Protein AF-A0AAE1ENQ5-F1 (afdb_monomer_lite)

Radius of gyration: 29.07 Å; chains: 1; bounding box: 57×57×86 Å

InterPro domains:
  IPR053202 EGF Receptor Signaling Regulator [PTHR34009] (170-363)

Sequence (365 aa):
MCLANRSDLVPWDIRASILGPLPADHPQMLNLLRASYLHSPSLLPYNLSTDPAYIKTESLDPALIFIHKTVVKFFKEQLGGFFVEAGAYDGEKGSNTLWLEKHQNWTGLLVEPNPYSFQKLVHKQRKAWASNTCLSPHPYPIQQVLVSVCLVSRSDLVPWDILARVLGPLPADHPQVLAVLRASYLQPPSLLPYNLSTDPIYVKLVHLGSWGFIYNYTAKFFREQRGGFFVEAGALDGEKSSNTLWLEKHLNWTGLILEPNPYSFQKLVHKQRKAWASNTCLSPHPYPIQQVLVSVSLNDKFNNKILQSGLTNRGASFLLGYELDAEIQRRTMKKSDILYESTQCFPLASYLFALNVTTVDFFIP

pLDDT: mean 79.43, std 17.52, range [26.5, 98.44]

Organism: Petrolisthes cinctipes (NCBI:txid88211)

Foldseek 3Di:
DDPDDLVVVADPLLVLQLQFFDFLPPPLNVVCCVPPFKDAQFPDDFPAPDDPVPLDPPDPDPLSVCLVVPVCVPCVPPAEEEDEAFQCFLVYVSGSCQCCVPPRVYEYEYEHQDVVSQVNNVVRRGRYMYGNDGDDPDSGAEDDDDPDPDDDDDDDDDDSSNVSNNNGHDFLLHPSLLVCCLSPFKDAQFPDDFPDDPPPLQVVQLCPDCNVVLVVCVCVPCVLPAAAEAEAEQCFLVRRPGSCQCNVPPRVYEYEYEHQPVVRLVNNVSRRGRYMYGNAGADPDSGKHKFKKKAWAAPPPPPDVSCVSNPVDRPRIDTPVPDDDPVCCVVRVVGTDIDIDIGIHHHPSSVCSSVVHDDHPYYHD

Structure (mmCIF, N/CA/C/O backbone):
data_AF-A0AAE1ENQ5-F1
#
_entry.id   AF-A0AAE1ENQ5-F1
#
loop_
_atom_site.group_PDB
_atom_site.id
_atom_site.type_symbol
_atom_site.label_atom_id
_atom_site.label_alt_id
_atom_site.label_comp_id
_atom_site.label_asym_id
_atom_site.label_entity_id
_atom_site.label_seq_id
_atom_site.pdbx_PDB_ins_code
_atom_site.Cartn_x
_atom_site.Cartn_y
_atom_site.Cartn_z
_atom_site.occupancy
_atom_site.B_iso_or_equiv
_atom_site.auth_seq_id
_atom_site.auth_comp_id
_atom_site.auth_asym_id
_atom_site.auth_atom_id
_atom_site.pdbx_PDB_model_num
ATOM 1 N N . MET A 1 1 ? -12.708 -36.719 9.701 1.00 31.03 1 MET A N 1
ATOM 2 C CA . MET A 1 1 ? -13.399 -35.574 9.075 1.00 31.03 1 MET A CA 1
ATOM 3 C C . MET A 1 1 ? -12.598 -34.338 9.464 1.00 31.03 1 MET A C 1
ATOM 5 O O . MET A 1 1 ? -12.726 -33.872 10.587 1.00 31.03 1 MET A O 1
ATOM 9 N N . CYS A 1 2 ? -11.625 -33.946 8.638 1.00 26.50 2 CYS A N 1
ATOM 10 C CA . CYS A 1 2 ? -10.713 -32.848 8.966 1.00 26.50 2 CYS A CA 1
ATOM 11 C C . CYS A 1 2 ? -11.477 -31.525 8.880 1.00 26.50 2 CYS A C 1
ATOM 13 O O . CYS A 1 2 ? -12.068 -31.225 7.845 1.00 26.50 2 CYS A O 1
ATOM 15 N N . LEU A 1 3 ? -11.493 -30.770 9.977 1.00 27.47 3 LEU A N 1
ATOM 16 C CA . LEU A 1 3 ? -12.014 -29.409 10.010 1.00 27.47 3 LEU A CA 1
ATOM 17 C C . LEU A 1 3 ? -11.104 -28.549 9.128 1.00 27.47 3 LEU A C 1
ATOM 19 O O . LEU A 1 3 ? -9.958 -28.295 9.496 1.00 27.47 3 LEU A O 1
ATOM 23 N N . ALA A 1 4 ? -11.594 -28.147 7.954 1.00 27.55 4 ALA A N 1
ATOM 24 C CA . ALA A 1 4 ? -10.948 -27.110 7.162 1.00 27.55 4 ALA A CA 1
ATOM 25 C C . ALA A 1 4 ? -10.857 -25.847 8.027 1.00 27.55 4 ALA A C 1
ATOM 27 O O . ALA A 1 4 ? -11.851 -25.389 8.601 1.00 27.55 4 ALA A O 1
ATOM 28 N N . ASN A 1 5 ? -9.644 -25.333 8.184 1.00 36.72 5 ASN A N 1
ATOM 29 C CA . ASN A 1 5 ? -9.379 -24.140 8.970 1.00 36.72 5 ASN A CA 1
ATOM 30 C C . ASN A 1 5 ? -10.074 -22.961 8.257 1.00 36.72 5 ASN A C 1
ATOM 32 O O . ASN A 1 5 ? -10.039 -22.895 7.029 1.00 36.72 5 ASN A O 1
ATOM 36 N N . ARG A 1 6 ? -10.718 -22.022 8.973 1.00 43.84 6 ARG A N 1
ATOM 37 C CA . ARG A 1 6 ? -11.478 -20.900 8.351 1.00 43.84 6 ARG A CA 1
ATOM 38 C C . ARG A 1 6 ? -10.673 -20.083 7.330 1.00 43.84 6 ARG A C 1
ATOM 40 O O . ARG A 1 6 ? -11.268 -19.402 6.499 1.00 43.84 6 ARG A O 1
ATOM 47 N N . SER A 1 7 ? -9.344 -20.169 7.372 1.00 43.78 7 SER A N 1
ATOM 48 C CA . SER A 1 7 ? -8.454 -19.613 6.359 1.00 43.78 7 SER A CA 1
ATOM 49 C C . SER A 1 7 ? -8.772 -20.107 4.942 1.00 43.78 7 SER A C 1
ATOM 51 O O . SER A 1 7 ? -8.683 -19.313 4.012 1.00 43.78 7 SER A O 1
ATOM 53 N N . ASP A 1 8 ? -9.197 -21.359 4.746 1.00 47.41 8 ASP A N 1
ATOM 54 C CA . ASP A 1 8 ? -9.306 -22.029 3.432 1.00 47.41 8 ASP A CA 1
ATOM 55 C C . ASP A 1 8 ? -10.462 -21.551 2.535 1.00 47.41 8 ASP A C 1
ATOM 57 O O . ASP A 1 8 ? -10.599 -22.018 1.409 1.00 47.41 8 ASP A O 1
ATOM 61 N N . LEU A 1 9 ? -11.253 -20.573 2.987 1.00 55.81 9 LEU A N 1
ATOM 62 C CA . LEU A 1 9 ? -12.345 -19.970 2.208 1.00 55.81 9 LEU A CA 1
ATOM 63 C C . LEU A 1 9 ? -11.903 -18.797 1.315 1.00 55.81 9 LEU A C 1
ATOM 65 O O . LEU A 1 9 ? -12.682 -18.334 0.484 1.00 55.81 9 LEU A O 1
ATOM 69 N N . VAL A 1 10 ? -10.675 -18.298 1.484 1.00 62.38 10 VAL A N 1
ATOM 70 C CA . VAL A 1 10 ? -10.153 -17.146 0.734 1.00 62.38 10 VAL A CA 1
ATOM 71 C C . VAL A 1 10 ? -9.206 -17.619 -0.374 1.00 62.38 10 VAL A C 1
ATOM 73 O O . VAL A 1 10 ? -8.196 -18.250 -0.033 1.00 62.38 10 VAL A O 1
ATOM 76 N N . PRO A 1 11 ? -9.473 -17.285 -1.656 1.00 72.31 11 PRO A N 1
ATOM 77 C CA . PRO A 1 11 ? -8.580 -17.598 -2.770 1.00 72.31 11 PRO A CA 1
ATOM 78 C C . PRO A 1 11 ? -7.145 -17.091 -2.546 1.00 72.31 11 PRO A C 1
ATOM 80 O O . PRO A 1 11 ? -6.917 -16.045 -1.934 1.00 72.31 11 PRO A O 1
ATOM 83 N N . TRP A 1 12 ? -6.161 -17.870 -2.995 1.00 62.25 12 TRP A N 1
ATOM 84 C CA . TRP A 1 12 ? -4.739 -17.653 -2.689 1.00 62.25 12 TRP A CA 1
ATOM 85 C C . TRP A 1 12 ? -4.157 -16.373 -3.296 1.00 62.25 12 TRP A C 1
ATOM 87 O O . TRP A 1 12 ? -3.358 -15.694 -2.654 1.00 62.25 12 TRP A O 1
ATOM 97 N N . ASP A 1 13 ? -4.585 -16.035 -4.506 1.00 64.62 13 ASP A N 1
ATOM 98 C CA . ASP A 1 13 ? -4.301 -14.775 -5.190 1.00 64.62 13 ASP A CA 1
ATOM 99 C C . ASP A 1 13 ? -4.722 -13.574 -4.335 1.00 64.62 13 ASP A C 1
ATOM 101 O O . ASP A 1 13 ? -3.941 -12.646 -4.140 1.00 64.62 13 ASP A O 1
ATOM 105 N N . ILE A 1 14 ? -5.895 -13.642 -3.702 1.00 67.25 14 ILE A N 1
ATOM 106 C CA . ILE A 1 14 ? -6.389 -12.575 -2.822 1.00 67.25 14 ILE A CA 1
ATOM 107 C C . ILE A 1 14 ? -5.555 -12.462 -1.554 1.00 67.25 14 ILE A C 1
ATOM 109 O O . ILE A 1 14 ? -5.221 -11.350 -1.142 1.00 67.25 14 ILE A O 1
ATOM 113 N N . ARG A 1 15 ? -5.165 -13.593 -0.950 1.00 73.69 15 ARG A N 1
ATOM 114 C CA . ARG A 1 15 ? -4.257 -13.583 0.208 1.00 73.69 15 ARG A CA 1
ATOM 115 C C . ARG A 1 15 ? -2.918 -12.937 -0.136 1.00 73.69 15 ARG A C 1
ATOM 117 O O . ARG A 1 15 ? -2.381 -12.215 0.694 1.00 73.69 15 ARG A O 1
ATOM 124 N N . ALA A 1 16 ? -2.397 -13.176 -1.338 1.00 72.31 16 ALA A N 1
ATOM 125 C CA . ALA A 1 16 ? -1.154 -12.570 -1.794 1.00 72.31 16 ALA A CA 1
ATOM 126 C C . ALA A 1 16 ? -1.310 -11.065 -2.064 1.00 72.31 16 ALA A C 1
ATOM 128 O O . ALA A 1 16 ? -0.474 -10.283 -1.614 1.00 72.31 16 ALA A O 1
ATOM 129 N N . SER A 1 17 ? -2.386 -10.635 -2.731 1.00 71.00 17 SER A N 1
ATOM 130 C CA . SER A 1 17 ? -2.605 -9.219 -3.058 1.00 71.00 17 SER A CA 1
ATOM 131 C C . SER A 1 17 ? -2.759 -8.321 -1.827 1.00 71.00 17 SER A C 1
ATOM 133 O O . SER A 1 17 ? -2.301 -7.180 -1.853 1.00 71.00 17 SER A O 1
ATOM 135 N N . ILE A 1 18 ? -3.361 -8.806 -0.731 1.00 78.75 18 ILE A N 1
ATOM 136 C CA . ILE A 1 18 ? -3.515 -8.001 0.498 1.00 78.75 18 ILE A CA 1
ATOM 137 C C . ILE A 1 18 ? -2.210 -7.817 1.285 1.00 78.75 18 ILE A C 1
ATOM 139 O O . ILE A 1 18 ? -2.153 -6.951 2.157 1.00 78.75 18 ILE A O 1
ATOM 143 N N . LEU A 1 19 ? -1.148 -8.566 0.961 1.00 78.56 19 LEU A N 1
ATOM 144 C CA . LEU A 1 19 ? 0.190 -8.317 1.515 1.00 78.56 19 LEU A CA 1
ATOM 145 C C . LEU A 1 19 ? 0.760 -6.974 1.039 1.00 78.56 19 LEU A C 1
ATOM 147 O O . LEU A 1 19 ? 1.715 -6.467 1.625 1.00 78.56 19 LEU A O 1
ATOM 151 N N . GLY A 1 20 ? 0.162 -6.381 0.005 1.00 78.75 20 GLY A N 1
ATOM 152 C CA . GLY A 1 20 ? 0.607 -5.141 -0.604 1.00 78.75 20 GLY A CA 1
ATOM 153 C C . GLY A 1 20 ? 1.652 -5.366 -1.702 1.00 78.75 20 GLY A C 1
ATOM 154 O O . GLY A 1 20 ? 1.975 -6.509 -2.064 1.00 78.75 20 GLY A O 1
ATOM 155 N N . PRO A 1 21 ? 2.179 -4.271 -2.270 1.00 83.31 21 PRO A N 1
ATOM 156 C CA . PRO A 1 21 ? 3.084 -4.339 -3.408 1.00 83.31 21 PRO A CA 1
ATOM 157 C C . PRO A 1 21 ? 4.389 -5.083 -3.082 1.00 83.31 21 PRO A C 1
ATOM 159 O O . PRO A 1 21 ? 4.800 -5.215 -1.927 1.00 83.31 21 PRO A O 1
ATOM 162 N N . LEU A 1 22 ? 5.055 -5.590 -4.119 1.00 80.75 22 LEU A N 1
ATOM 163 C CA . LEU A 1 22 ? 6.425 -6.096 -4.014 1.00 80.75 22 LEU A CA 1
ATOM 164 C C . LEU A 1 22 ? 7.423 -4.931 -4.125 1.00 80.75 22 LEU A C 1
ATOM 166 O O . LEU A 1 22 ? 7.245 -4.081 -4.994 1.00 80.75 22 LEU A O 1
ATOM 170 N N . PRO A 1 23 ? 8.494 -4.885 -3.316 1.00 80.69 23 PRO A N 1
ATOM 171 C CA . PRO A 1 23 ? 9.596 -3.952 -3.546 1.00 80.69 23 PRO A CA 1
ATOM 172 C C . PRO A 1 23 ? 10.208 -4.126 -4.946 1.00 80.69 23 PRO A C 1
ATOM 174 O O . PRO A 1 23 ? 10.298 -5.250 -5.448 1.00 80.69 23 PRO A O 1
ATOM 177 N N . ALA A 1 24 ? 10.646 -3.032 -5.579 1.00 82.25 24 ALA A N 1
ATOM 178 C CA . ALA A 1 24 ? 11.217 -3.073 -6.932 1.00 82.25 24 ALA A CA 1
ATOM 179 C C . ALA A 1 24 ? 12.490 -3.936 -7.052 1.00 82.25 24 ALA A C 1
ATOM 181 O O . ALA A 1 24 ? 12.774 -4.467 -8.125 1.00 82.25 24 ALA A O 1
ATOM 182 N N . ASP A 1 25 ? 13.241 -4.103 -5.965 1.00 83.31 25 ASP A N 1
ATOM 183 C CA . ASP A 1 25 ? 14.471 -4.894 -5.875 1.00 83.31 25 ASP A CA 1
ATOM 184 C C . ASP A 1 25 ? 14.240 -6.342 -5.404 1.00 83.31 25 ASP A C 1
ATOM 186 O O . ASP A 1 25 ? 15.195 -7.107 -5.250 1.00 83.31 25 ASP A O 1
ATOM 190 N N . HIS A 1 26 ? 12.982 -6.758 -5.216 1.00 84.06 26 HIS A N 1
ATOM 191 C CA . HIS A 1 26 ? 12.662 -8.102 -4.749 1.00 84.06 26 HIS A CA 1
ATOM 192 C C . HIS A 1 26 ? 13.217 -9.174 -5.716 1.00 84.06 26 HIS A C 1
ATOM 194 O O . HIS A 1 26 ? 12.887 -9.149 -6.905 1.00 84.06 26 HIS A O 1
ATOM 200 N N . PRO A 1 27 ? 13.996 -10.177 -5.259 1.00 84.38 27 PRO A N 1
ATOM 201 C CA . PRO A 1 27 ? 14.686 -11.114 -6.154 1.00 84.38 27 PRO A CA 1
ATOM 202 C C . PRO A 1 27 ? 13.768 -11.860 -7.129 1.00 84.38 27 PRO A C 1
ATOM 204 O O . PRO A 1 27 ? 14.089 -12.001 -8.309 1.00 84.38 27 PRO A O 1
ATOM 207 N N . GLN A 1 28 ? 12.592 -12.297 -6.667 1.00 78.81 28 GLN A N 1
ATOM 208 C CA . GLN A 1 28 ? 11.610 -12.964 -7.532 1.00 78.81 28 GLN A CA 1
ATOM 209 C C . GLN A 1 28 ? 10.983 -12.002 -8.554 1.00 78.81 28 GLN A C 1
ATOM 211 O O . GLN A 1 28 ? 10.673 -12.423 -9.665 1.00 78.81 28 GLN A O 1
ATOM 216 N N . MET A 1 29 ? 10.866 -10.710 -8.220 1.00 81.62 29 MET A N 1
ATOM 217 C CA . MET A 1 29 ? 10.414 -9.679 -9.159 1.00 81.62 29 MET A CA 1
ATOM 218 C C . MET A 1 29 ? 11.473 -9.433 -10.237 1.00 81.62 29 MET A C 1
ATOM 220 O O . MET A 1 29 ? 11.159 -9.416 -11.424 1.00 81.62 29 MET A O 1
ATOM 224 N N . LEU A 1 30 ? 12.747 -9.320 -9.850 1.00 85.88 30 LEU A N 1
ATOM 225 C CA . LEU A 1 30 ? 13.854 -9.173 -10.798 1.00 85.88 30 LEU A CA 1
ATOM 226 C C . LEU A 1 30 ? 13.968 -10.381 -11.738 1.00 85.88 30 LEU A C 1
ATOM 228 O O . LEU A 1 30 ? 14.227 -10.214 -12.929 1.00 85.88 30 LEU A O 1
ATOM 232 N N . ASN A 1 31 ? 13.746 -11.594 -11.226 1.00 82.44 31 ASN A N 1
ATOM 233 C CA . ASN A 1 31 ? 13.719 -12.806 -12.044 1.00 82.44 31 ASN A CA 1
ATOM 234 C C . ASN A 1 31 ? 12.544 -12.804 -13.028 1.00 82.44 31 ASN A C 1
ATOM 236 O O . ASN A 1 31 ? 12.751 -13.096 -14.202 1.00 82.44 31 ASN A O 1
ATOM 240 N N . LEU A 1 32 ? 11.346 -12.409 -12.585 1.00 80.69 32 LEU A N 1
ATOM 241 C CA . LEU A 1 32 ? 10.178 -12.257 -13.452 1.00 80.69 32 LEU A CA 1
ATOM 242 C C . LEU A 1 32 ? 10.416 -11.222 -14.562 1.00 80.69 32 LEU A C 1
ATOM 244 O O . LEU A 1 32 ? 10.116 -11.482 -15.725 1.00 80.69 32 LEU A O 1
ATOM 248 N N . LEU A 1 33 ? 10.994 -10.065 -14.225 1.00 85.12 33 LEU A N 1
ATOM 249 C CA . LEU A 1 33 ? 11.328 -9.033 -15.208 1.00 85.12 33 LEU A CA 1
ATOM 250 C C . LEU A 1 33 ? 12.278 -9.572 -16.280 1.00 85.12 33 LEU A C 1
ATOM 252 O O . LEU A 1 33 ? 1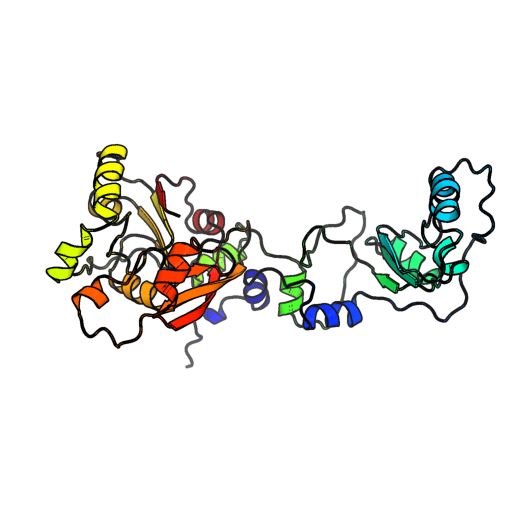2.001 -9.440 -17.471 1.00 85.12 33 LEU A O 1
ATOM 256 N N . ARG A 1 34 ? 13.367 -10.225 -15.859 1.00 86.00 34 ARG A N 1
ATOM 257 C CA . ARG A 1 34 ? 14.359 -10.819 -16.768 1.00 86.00 34 ARG A CA 1
ATOM 258 C C . ARG A 1 34 ? 13.778 -11.931 -17.635 1.00 86.00 34 ARG A C 1
ATOM 260 O O . ARG A 1 34 ? 14.171 -12.043 -18.787 1.00 86.00 34 ARG A O 1
ATOM 267 N N . ALA A 1 35 ? 12.877 -12.744 -17.088 1.00 81.12 35 ALA A N 1
ATOM 268 C CA . ALA A 1 35 ? 12.325 -13.901 -17.783 1.00 81.12 35 ALA A CA 1
ATOM 269 C C . ALA A 1 35 ? 11.171 -13.553 -18.736 1.00 81.12 35 ALA A C 1
ATOM 271 O O . ALA A 1 35 ? 11.018 -14.212 -19.762 1.00 81.12 35 ALA A O 1
ATOM 272 N N . SER A 1 36 ? 10.349 -12.551 -18.404 1.00 81.25 36 SER A N 1
ATOM 273 C CA . SER A 1 36 ? 9.030 -12.380 -19.038 1.00 81.25 36 SER A CA 1
ATOM 274 C C . SER A 1 36 ? 8.713 -10.964 -19.520 1.00 81.25 36 SER A C 1
ATOM 276 O O . SER A 1 36 ? 7.686 -10.766 -20.175 1.00 81.25 36 SER A O 1
ATOM 278 N N . TYR A 1 37 ? 9.539 -9.968 -19.192 1.00 87.25 37 TYR A N 1
ATOM 279 C CA . TYR A 1 37 ? 9.284 -8.573 -19.573 1.00 87.25 37 TYR A CA 1
ATOM 280 C C . TYR A 1 37 ? 10.446 -7.909 -20.311 1.00 87.25 37 TYR A C 1
ATOM 282 O O . TYR A 1 37 ? 10.215 -6.931 -21.014 1.00 87.25 37 TYR A O 1
ATOM 290 N N . LEU A 1 38 ? 11.663 -8.447 -20.212 1.00 92.50 38 LEU A N 1
ATOM 291 C CA . LEU A 1 38 ? 12.830 -7.945 -20.928 1.00 92.50 38 LEU A CA 1
ATOM 292 C C . LEU A 1 38 ? 13.127 -8.774 -22.179 1.00 92.50 38 LEU A C 1
ATOM 294 O O . LEU A 1 38 ? 13.416 -9.965 -22.112 1.00 92.50 38 LEU A O 1
ATOM 298 N N . HIS A 1 39 ? 13.129 -8.101 -23.323 1.00 94.25 39 HIS A N 1
ATOM 299 C CA . HIS A 1 39 ? 13.634 -8.610 -24.589 1.00 94.25 39 HIS A CA 1
ATOM 300 C C . HIS A 1 39 ? 15.101 -8.206 -24.742 1.00 94.25 39 HIS A C 1
ATOM 302 O O . HIS A 1 39 ? 15.448 -7.029 -24.610 1.00 94.25 39 HIS A O 1
ATOM 308 N N . SER A 1 40 ? 15.963 -9.187 -25.004 1.00 95.94 40 SER A N 1
ATOM 309 C CA . SER A 1 40 ? 17.405 -8.976 -25.133 1.00 95.94 40 SER A CA 1
ATOM 310 C C . SER A 1 40 ? 17.772 -8.158 -26.377 1.00 95.94 40 SER A C 1
ATOM 312 O O . SER A 1 40 ? 17.100 -8.302 -27.403 1.00 95.94 40 SER A O 1
ATOM 314 N N . PRO A 1 41 ? 18.878 -7.387 -26.335 1.00 97.25 41 PRO A N 1
ATOM 315 C CA . PRO A 1 41 ? 19.463 -6.751 -27.510 1.00 97.25 41 PRO A CA 1
ATOM 316 C C . PRO A 1 41 ? 19.603 -7.718 -28.681 1.00 97.25 41 PRO A C 1
ATOM 318 O O . PRO A 1 41 ? 20.063 -8.851 -28.511 1.00 97.25 41 PRO A O 1
ATOM 321 N N . SER A 1 42 ? 19.242 -7.272 -29.882 1.00 96.25 42 SER A N 1
ATOM 322 C CA . SER A 1 42 ? 19.364 -8.123 -31.057 1.00 96.25 42 SER A CA 1
ATOM 323 C C . SER A 1 42 ? 20.825 -8.337 -31.442 1.00 96.25 42 SER A C 1
ATOM 325 O O . SER A 1 42 ? 21.625 -7.401 -31.505 1.00 96.25 42 SER A O 1
ATOM 327 N N . LEU A 1 43 ? 21.168 -9.570 -31.802 1.00 96.19 43 LEU A N 1
ATOM 328 C CA . LEU A 1 43 ? 22.445 -9.890 -32.440 1.00 96.19 43 LEU A CA 1
ATOM 329 C C . LEU A 1 43 ? 22.389 -9.720 -33.969 1.00 96.19 43 LEU A C 1
ATOM 331 O O . LEU A 1 43 ? 23.430 -9.599 -34.608 1.00 96.19 43 LEU A O 1
ATOM 335 N N . LEU A 1 44 ? 21.191 -9.625 -34.556 1.00 96.06 44 LEU A N 1
ATOM 336 C CA . LEU A 1 44 ? 20.982 -9.477 -36.000 1.00 96.06 44 LEU A CA 1
ATOM 337 C C . LEU A 1 44 ? 21.271 -8.046 -36.477 1.00 96.06 44 LEU A C 1
ATOM 339 O O . LEU A 1 44 ? 21.146 -7.113 -35.684 1.00 96.06 44 LEU A O 1
ATOM 343 N N . PRO A 1 45 ? 21.632 -7.825 -37.753 1.00 94.88 45 PRO A N 1
ATOM 344 C CA . PRO A 1 45 ? 21.774 -6.479 -38.300 1.00 94.88 45 PRO A CA 1
ATOM 345 C C . PRO A 1 45 ? 20.520 -5.624 -38.080 1.00 94.88 45 PRO A C 1
ATOM 347 O O . PRO A 1 45 ? 19.402 -6.138 -38.061 1.00 94.88 45 PRO A O 1
ATOM 350 N N . TYR A 1 46 ? 20.719 -4.312 -37.940 1.00 93.94 46 TYR A N 1
ATOM 351 C CA . TYR A 1 46 ? 19.629 -3.344 -37.845 1.00 93.94 46 TYR A CA 1
ATOM 352 C C . TYR A 1 46 ? 18.653 -3.488 -39.021 1.00 93.94 46 TYR A C 1
ATOM 354 O O . TYR A 1 46 ? 19.078 -3.540 -40.174 1.00 93.94 46 TYR A O 1
ATOM 362 N N . ASN A 1 47 ? 17.353 -3.478 -38.733 1.00 94.88 47 ASN A N 1
ATOM 363 C CA . ASN A 1 47 ? 16.287 -3.511 -39.735 1.00 94.88 47 ASN A CA 1
ATOM 364 C C . ASN A 1 47 ? 15.541 -2.168 -39.754 1.00 94.88 47 ASN A C 1
ATOM 366 O O . ASN A 1 47 ? 14.364 -2.074 -39.399 1.00 94.88 47 ASN A O 1
ATOM 370 N N . LEU A 1 48 ? 16.277 -1.108 -40.087 1.00 90.62 48 LEU A N 1
ATOM 371 C CA . LEU A 1 48 ? 15.770 0.263 -40.112 1.00 90.62 48 LEU A CA 1
ATOM 372 C C . LEU A 1 48 ? 15.266 0.605 -41.517 1.00 90.62 48 LEU A C 1
ATOM 374 O O . LEU A 1 48 ? 15.870 0.221 -42.516 1.00 90.62 48 LEU A O 1
ATOM 378 N N . SER A 1 49 ? 14.149 1.321 -41.589 1.00 84.81 49 SER A N 1
ATOM 379 C CA . SER A 1 49 ? 13.532 1.766 -42.842 1.00 84.81 49 SER A CA 1
ATOM 380 C C . SER A 1 49 ? 14.241 2.985 -43.437 1.00 84.81 49 SER A C 1
ATOM 382 O O . SER A 1 49 ? 14.149 3.236 -44.636 1.00 84.81 49 SER A O 1
ATOM 384 N N . THR A 1 50 ? 14.946 3.738 -42.603 1.00 70.75 50 THR A N 1
ATOM 385 C CA . THR A 1 50 ? 15.718 4.926 -42.942 1.00 70.75 50 THR A CA 1
ATOM 386 C C . THR A 1 50 ? 17.081 4.855 -42.264 1.00 70.75 50 THR A C 1
ATOM 388 O O . THR A 1 50 ? 17.214 4.310 -41.166 1.00 70.75 50 THR A O 1
ATOM 391 N N . ASP A 1 51 ? 18.122 5.386 -42.909 1.00 61.91 51 ASP A N 1
ATOM 392 C CA . ASP A 1 51 ? 19.410 5.522 -42.232 1.00 61.91 51 ASP A CA 1
ATOM 393 C C . ASP A 1 51 ? 19.352 6.723 -41.269 1.00 61.91 51 ASP A C 1
ATOM 395 O O . ASP A 1 51 ? 19.166 7.851 -41.727 1.00 61.91 51 ASP A O 1
ATOM 399 N N . PRO A 1 52 ? 19.530 6.541 -39.948 1.00 55.00 52 PRO A N 1
ATOM 400 C CA . PRO A 1 52 ? 19.529 7.639 -38.979 1.00 55.00 52 PRO A CA 1
ATOM 401 C C . PRO A 1 52 ? 20.680 8.644 -39.145 1.00 55.00 52 PRO A C 1
ATOM 403 O O . PRO A 1 52 ? 20.646 9.693 -38.506 1.00 55.00 52 PRO A O 1
ATOM 406 N N . ALA A 1 53 ? 21.677 8.383 -40.002 1.00 50.91 53 ALA A N 1
ATOM 407 C CA . ALA A 1 53 ? 22.612 9.424 -40.451 1.00 50.91 53 ALA A CA 1
ATOM 408 C C . ALA A 1 53 ? 21.914 10.530 -41.276 1.00 50.91 53 ALA A C 1
ATOM 410 O O . ALA A 1 53 ? 22.442 11.631 -41.424 1.00 50.91 53 ALA A O 1
ATOM 411 N N . TYR A 1 54 ? 20.707 10.264 -41.782 1.00 51.28 54 TYR A N 1
ATOM 412 C CA . TYR A 1 54 ? 19.918 11.158 -42.620 1.00 51.28 54 TYR A CA 1
ATOM 413 C C . TYR A 1 54 ? 18.945 12.023 -41.803 1.00 51.28 54 TYR A C 1
ATOM 415 O O . TYR A 1 54 ? 17.762 12.139 -42.121 1.00 51.28 54 TYR A O 1
ATOM 423 N N . ILE A 1 55 ? 19.428 12.677 -40.745 1.00 55.22 55 ILE A N 1
ATOM 424 C CA . ILE A 1 55 ? 18.714 13.838 -40.202 1.00 55.22 55 ILE A CA 1
ATOM 425 C C . ILE A 1 55 ? 19.153 15.035 -41.039 1.00 55.22 55 ILE A C 1
ATOM 427 O O . ILE A 1 55 ? 20.189 15.642 -40.776 1.00 55.22 55 ILE A O 1
ATOM 431 N N . LYS A 1 56 ? 18.387 15.374 -42.081 1.00 55.22 56 LYS A N 1
ATOM 432 C CA . LYS A 1 56 ? 18.587 16.659 -42.759 1.00 55.22 56 LYS A CA 1
ATOM 433 C C . LYS A 1 56 ? 18.445 17.769 -41.719 1.00 55.22 56 LYS A C 1
ATOM 435 O O . LYS A 1 56 ? 17.439 17.836 -41.014 1.00 55.22 56 LYS A O 1
ATOM 440 N N . THR A 1 57 ? 19.434 18.655 -41.658 1.00 53.66 57 THR A N 1
ATOM 441 C CA . THR A 1 57 ? 19.469 19.839 -40.782 1.00 53.66 57 THR A CA 1
ATOM 442 C C . THR A 1 57 ? 18.271 20.781 -40.979 1.00 53.66 57 THR A C 1
ATOM 444 O O . THR A 1 57 ? 18.019 21.627 -40.127 1.00 53.66 57 THR A O 1
ATOM 447 N N . GLU A 1 58 ? 17.511 20.598 -42.063 1.00 58.59 58 GLU A N 1
ATOM 448 C CA . GLU A 1 58 ? 16.314 21.355 -42.454 1.00 58.59 58 GLU A CA 1
ATOM 449 C C . GLU A 1 58 ? 15.007 20.540 -42.321 1.00 58.59 58 GLU A C 1
ATOM 451 O O . GLU A 1 58 ? 14.052 20.745 -43.069 1.00 58.59 58 GLU A O 1
ATOM 456 N N . SER A 1 59 ? 14.944 19.566 -41.407 1.00 63.50 59 SER A N 1
ATOM 457 C CA . SER A 1 59 ? 13.684 18.868 -41.120 1.00 63.50 59 SER A CA 1
ATOM 458 C C . SER A 1 59 ? 12.668 19.801 -40.449 1.00 63.50 59 SER A C 1
ATOM 460 O O . SER A 1 59 ? 13.004 20.503 -39.497 1.00 63.50 59 SER A O 1
ATOM 462 N N . LEU A 1 60 ? 11.412 19.768 -40.910 1.00 64.94 60 LEU A N 1
ATOM 463 C CA . LEU A 1 60 ? 10.273 20.433 -40.260 1.00 64.94 60 LEU A CA 1
ATOM 464 C C . LEU A 1 60 ? 9.664 19.596 -39.119 1.00 64.94 60 LEU A C 1
ATOM 466 O O . LEU A 1 60 ? 8.751 20.068 -38.447 1.00 64.94 60 LEU A O 1
ATOM 470 N N . ASP A 1 61 ? 10.142 18.365 -38.897 1.00 69.75 61 ASP A N 1
ATOM 471 C CA . ASP A 1 61 ? 9.663 17.494 -37.819 1.00 69.75 61 ASP A CA 1
ATOM 472 C C . ASP A 1 61 ? 10.249 17.945 -36.463 1.00 69.75 61 ASP A C 1
ATOM 474 O O . ASP A 1 61 ? 11.472 17.876 -36.270 1.00 69.75 61 ASP A O 1
ATOM 478 N N . PRO A 1 62 ? 9.412 18.375 -35.496 1.00 71.50 62 PRO A N 1
ATOM 479 C CA . PRO A 1 62 ? 9.871 18.818 -34.182 1.00 71.50 62 PRO A CA 1
ATOM 480 C C . PRO A 1 62 ? 10.708 17.780 -33.422 1.00 71.50 62 PRO A C 1
ATOM 482 O O . PRO A 1 62 ? 11.643 18.163 -32.714 1.00 71.50 62 PRO A O 1
ATOM 485 N N . ALA A 1 63 ? 10.425 16.482 -33.582 1.00 70.50 63 ALA A N 1
ATOM 486 C CA . ALA A 1 63 ? 11.187 15.416 -32.931 1.00 70.50 63 ALA A CA 1
ATOM 487 C C . ALA A 1 63 ? 12.611 15.339 -33.495 1.00 70.50 63 ALA A C 1
ATOM 489 O O . ALA A 1 63 ? 13.584 15.294 -32.745 1.00 70.50 63 ALA A O 1
ATOM 490 N N . LEU A 1 64 ? 12.758 15.427 -34.820 1.00 70.12 64 LEU A N 1
ATOM 491 C CA . LEU A 1 64 ? 14.071 15.439 -35.472 1.00 70.12 64 LEU A CA 1
ATOM 492 C C . LEU A 1 64 ? 14.876 16.697 -35.125 1.00 70.12 64 LEU A C 1
ATOM 494 O O . LEU A 1 64 ? 16.089 16.615 -34.915 1.00 70.12 64 LEU A O 1
ATOM 498 N N . ILE A 1 65 ? 14.209 17.850 -35.001 1.00 72.81 65 ILE A N 1
ATOM 499 C CA . ILE A 1 65 ? 14.842 19.091 -34.535 1.00 72.81 65 ILE A CA 1
ATOM 500 C C . ILE A 1 65 ? 15.381 18.914 -33.111 1.00 72.81 65 ILE A C 1
ATOM 502 O O . ILE A 1 65 ? 16.525 19.297 -32.850 1.00 72.81 65 ILE A O 1
ATOM 506 N N . PHE A 1 66 ? 14.592 18.331 -32.201 1.00 75.44 66 PHE A N 1
ATOM 507 C CA . PHE A 1 66 ? 15.024 18.052 -30.830 1.00 75.44 66 PHE A CA 1
ATOM 508 C C . PHE A 1 66 ? 16.232 17.108 -30.796 1.00 75.44 66 PHE A C 1
ATOM 510 O O . PHE A 1 66 ? 17.231 17.418 -30.148 1.00 75.44 66 PHE A O 1
ATOM 517 N N . ILE A 1 67 ? 16.190 16.002 -31.541 1.00 74.62 67 ILE A N 1
ATOM 518 C CA . ILE A 1 67 ? 17.287 15.025 -31.601 1.00 74.62 67 ILE A CA 1
ATOM 519 C C . ILE A 1 67 ? 18.585 15.699 -32.051 1.00 74.62 67 ILE A C 1
ATOM 521 O O . ILE A 1 67 ? 19.614 15.578 -31.387 1.00 74.62 67 ILE A O 1
ATOM 525 N N . HIS A 1 68 ? 18.544 16.460 -33.144 1.00 69.31 68 HIS A N 1
ATOM 526 C CA . HIS A 1 68 ? 19.746 17.084 -33.689 1.00 69.31 68 HIS A CA 1
ATOM 527 C C . HIS A 1 68 ? 20.273 18.226 -32.805 1.00 69.31 68 HIS A C 1
ATOM 529 O O . HIS A 1 68 ? 21.475 18.324 -32.553 1.00 69.31 68 HIS A O 1
ATOM 535 N N . LYS A 1 69 ? 19.395 19.117 -32.327 1.00 72.69 69 LYS A N 1
ATOM 536 C CA . LYS A 1 69 ? 19.819 20.293 -31.549 1.00 72.69 69 LYS A CA 1
ATOM 537 C C . LYS A 1 69 ? 20.193 19.959 -30.110 1.00 72.69 69 LYS A C 1
ATOM 539 O O . LYS A 1 69 ? 21.066 20.634 -29.566 1.00 72.69 69 LYS A O 1
ATOM 544 N N . THR A 1 70 ? 19.553 18.956 -29.518 1.00 78.94 70 THR A N 1
ATOM 545 C CA . THR A 1 70 ? 19.736 18.596 -28.111 1.00 78.94 70 THR A CA 1
ATOM 546 C C . THR A 1 70 ? 20.615 17.363 -27.989 1.00 78.94 70 THR A C 1
ATOM 548 O O . THR A 1 70 ? 21.740 17.479 -27.521 1.00 78.94 70 THR A O 1
ATOM 551 N N . VAL A 1 71 ? 20.153 16.198 -28.449 1.00 79.88 71 VAL A N 1
ATOM 552 C CA . VAL A 1 71 ? 20.834 14.920 -28.183 1.00 79.88 71 VAL A CA 1
ATOM 553 C C . VAL A 1 71 ? 22.200 14.867 -28.864 1.00 79.88 71 VAL A C 1
ATOM 555 O O . VAL A 1 71 ? 23.213 14.684 -28.192 1.00 79.88 71 VAL A O 1
ATOM 558 N N . VAL A 1 72 ? 22.251 15.089 -30.181 1.00 81.06 72 VAL A N 1
ATOM 559 C CA . VAL A 1 72 ? 23.503 15.004 -30.951 1.00 81.06 72 VAL A CA 1
ATOM 560 C C . VAL A 1 72 ? 24.509 16.041 -30.473 1.00 81.06 72 VAL A C 1
ATOM 562 O O . VAL A 1 72 ? 25.675 15.715 -30.286 1.00 81.06 72 VAL A O 1
ATOM 565 N N . LYS A 1 73 ? 24.078 17.290 -30.260 1.00 81.62 73 LYS A N 1
ATOM 566 C CA . LYS A 1 73 ? 24.975 18.367 -29.825 1.00 81.62 73 LYS A CA 1
ATOM 567 C C . LYS A 1 73 ? 25.502 18.145 -28.407 1.00 81.62 73 LYS A C 1
ATOM 569 O O . LYS A 1 73 ? 26.679 18.389 -28.170 1.00 81.62 73 LYS A O 1
ATOM 574 N N . PHE A 1 74 ? 24.646 17.717 -27.482 1.00 84.69 74 PHE A N 1
ATOM 575 C CA . PHE A 1 74 ? 25.002 17.578 -26.071 1.00 84.69 74 PHE A CA 1
ATOM 576 C C . PHE A 1 74 ? 25.872 16.344 -25.814 1.00 84.69 74 PHE A C 1
ATOM 578 O O . PHE A 1 74 ? 26.851 16.428 -25.083 1.00 84.69 74 PHE A O 1
ATOM 585 N N . PHE A 1 75 ? 25.563 15.216 -26.458 1.00 84.75 75 PHE A N 1
ATOM 586 C CA . PHE A 1 75 ? 26.252 13.940 -26.237 1.00 84.75 75 PHE A CA 1
ATOM 587 C C . PHE A 1 75 ? 27.300 13.613 -27.307 1.00 84.75 75 PHE A C 1
ATOM 589 O O . PHE A 1 75 ? 27.770 12.481 -27.376 1.00 84.75 75 PHE A O 1
ATOM 596 N N . LYS A 1 76 ? 27.683 14.584 -28.150 1.00 82.25 76 LYS A N 1
ATOM 597 C CA . LYS A 1 76 ? 28.593 14.364 -29.287 1.00 82.25 76 LYS A CA 1
ATOM 598 C C . LYS A 1 76 ? 29.917 13.712 -28.900 1.00 82.25 76 LYS A C 1
ATOM 600 O O . LYS A 1 76 ? 30.447 12.903 -29.656 1.00 82.25 76 LYS A O 1
ATOM 605 N N . GLU A 1 77 ? 30.445 14.121 -27.755 1.00 86.81 77 GLU A N 1
ATOM 606 C CA . GLU A 1 77 ? 31.754 13.710 -27.245 1.00 86.81 77 GLU A CA 1
ATOM 607 C C . GLU A 1 77 ? 31.643 12.597 -26.193 1.00 86.81 77 GLU A C 1
ATOM 609 O O . GLU A 1 77 ? 32.655 12.145 -25.663 1.00 86.81 77 GLU A O 1
ATOM 614 N N . GLN A 1 78 ? 30.424 12.139 -25.885 1.00 87.62 78 GLN A N 1
ATOM 615 C CA . GLN A 1 78 ? 30.185 11.142 -24.852 1.00 87.62 78 GLN A CA 1
ATOM 616 C C . GLN A 1 78 ? 29.970 9.756 -25.458 1.00 87.62 78 GLN A C 1
ATOM 618 O O . GLN A 1 78 ? 28.903 9.443 -25.989 1.00 87.62 78 GLN A O 1
ATOM 623 N N . LEU A 1 79 ? 30.971 8.898 -25.279 1.00 90.81 79 LEU A N 1
ATOM 624 C CA . LEU A 1 79 ? 30.945 7.497 -25.685 1.00 90.81 79 LEU A CA 1
ATOM 625 C C . LEU A 1 79 ? 30.539 6.586 -24.518 1.00 90.81 79 LEU A C 1
ATOM 627 O O . LEU A 1 79 ? 30.896 6.843 -23.370 1.00 90.81 79 LEU A O 1
ATOM 631 N N . GLY A 1 80 ? 29.843 5.487 -24.818 1.00 91.44 80 GLY A N 1
ATOM 632 C CA . GLY A 1 80 ? 29.645 4.383 -23.872 1.00 91.44 80 GLY A CA 1
ATOM 633 C C . GLY A 1 80 ? 28.670 4.653 -22.720 1.00 91.44 80 GLY A C 1
ATOM 634 O O . GLY A 1 80 ? 28.937 4.246 -21.592 1.00 91.44 80 GLY A O 1
ATOM 635 N N . GLY A 1 81 ? 27.550 5.337 -22.974 1.00 94.62 81 GLY A N 1
ATOM 636 C CA . GLY A 1 81 ? 26.503 5.566 -21.970 1.00 94.62 81 GLY A CA 1
ATOM 637 C C . GLY A 1 81 ? 25.424 4.475 -21.903 1.00 94.62 81 GLY A C 1
ATOM 638 O O . GLY A 1 81 ? 25.428 3.504 -22.664 1.00 94.62 81 GLY A O 1
ATOM 639 N N . PHE A 1 82 ? 24.465 4.673 -20.992 1.00 97.00 82 PHE A N 1
ATOM 640 C CA . PHE A 1 82 ? 23.238 3.880 -20.890 1.00 97.00 82 PHE A CA 1
ATOM 641 C C . PHE A 1 82 ? 22.018 4.806 -20.952 1.00 97.00 82 PHE A C 1
ATOM 643 O O . PHE A 1 82 ? 21.899 5.712 -20.127 1.00 97.00 82 PHE A O 1
ATOM 650 N N . PHE A 1 83 ? 21.112 4.598 -21.908 1.00 96.06 83 PHE A N 1
ATOM 651 C CA . PHE A 1 83 ? 19.872 5.374 -22.015 1.00 96.06 83 PHE A CA 1
ATOM 652 C C . PHE A 1 83 ? 18.646 4.581 -21.556 1.00 96.06 83 PHE A C 1
ATOM 654 O O . PHE A 1 83 ? 18.609 3.353 -21.620 1.00 96.06 83 PHE A O 1
ATOM 661 N N . VAL A 1 84 ? 17.596 5.304 -21.171 1.00 96.50 84 VAL A N 1
ATOM 662 C CA . VAL A 1 84 ? 16.242 4.761 -21.023 1.00 96.50 84 VAL A CA 1
ATOM 663 C C . VAL A 1 84 ? 15.302 5.621 -21.862 1.00 96.50 84 VAL A C 1
ATOM 665 O O . VAL A 1 84 ? 15.235 6.831 -21.659 1.00 96.50 84 VAL A O 1
ATOM 668 N N . GLU A 1 85 ? 14.591 5.011 -22.809 1.00 95.12 85 GLU A N 1
ATOM 669 C CA . GLU A 1 85 ? 13.600 5.692 -23.650 1.00 95.12 85 GLU A CA 1
ATOM 670 C C . GLU A 1 85 ? 12.200 5.192 -23.295 1.00 95.12 85 GLU A C 1
ATOM 672 O O . GLU A 1 85 ? 11.838 4.059 -23.611 1.00 95.12 85 GLU A O 1
ATOM 677 N N . ALA A 1 86 ? 11.419 6.035 -22.619 1.00 92.75 86 ALA A N 1
ATOM 678 C CA . ALA A 1 86 ? 10.015 5.771 -22.330 1.00 92.75 86 ALA A CA 1
ATOM 679 C C . ALA A 1 86 ? 9.139 6.268 -23.487 1.00 92.75 86 ALA A C 1
ATOM 681 O O . ALA A 1 86 ? 9.187 7.448 -23.827 1.00 92.75 86 ALA A O 1
ATOM 682 N N . GLY A 1 87 ? 8.337 5.375 -24.070 1.00 90.69 87 GLY A N 1
ATOM 683 C CA . GLY A 1 87 ? 7.568 5.654 -25.284 1.00 90.69 87 GLY A CA 1
ATOM 684 C C . GLY A 1 87 ? 8.406 5.475 -26.548 1.00 90.69 87 GLY A C 1
ATOM 685 O O . GLY A 1 87 ? 8.438 6.354 -27.404 1.00 90.69 87 GLY A O 1
ATOM 686 N N . ALA A 1 88 ? 9.114 4.348 -26.653 1.00 94.81 88 ALA A N 1
ATOM 687 C CA . ALA A 1 88 ? 9.998 4.056 -27.780 1.00 94.81 88 ALA A CA 1
ATOM 688 C C . ALA A 1 88 ? 9.259 3.799 -29.114 1.00 94.81 88 ALA A C 1
ATOM 690 O O . ALA A 1 88 ? 9.906 3.677 -30.157 1.00 94.81 88 ALA A O 1
ATOM 691 N N . TYR A 1 89 ? 7.924 3.725 -29.099 1.00 92.50 89 TYR A N 1
ATOM 692 C CA . TYR A 1 89 ? 7.061 3.586 -30.266 1.00 92.50 89 TYR A CA 1
ATOM 693 C C . TYR A 1 89 ? 7.468 2.408 -31.166 1.00 92.50 89 TYR A C 1
ATOM 695 O O . TYR A 1 89 ? 7.424 1.263 -30.729 1.00 92.50 89 TYR A O 1
ATOM 703 N N . ASP A 1 90 ? 7.842 2.658 -32.421 1.00 92.25 90 ASP A N 1
ATOM 704 C CA . ASP A 1 90 ? 8.255 1.641 -33.389 1.00 92.25 90 ASP A CA 1
ATOM 705 C C . ASP A 1 90 ? 9.769 1.388 -33.392 1.00 92.25 90 ASP A C 1
ATOM 707 O O . ASP A 1 90 ? 10.260 0.658 -34.250 1.00 92.25 90 ASP A O 1
ATOM 711 N N . GLY A 1 91 ? 10.510 1.986 -32.455 1.00 92.62 91 GLY A N 1
ATOM 712 C CA . GLY A 1 91 ? 11.953 1.823 -32.307 1.00 92.62 91 GLY A CA 1
ATOM 713 C C . GLY A 1 91 ? 12.808 2.590 -33.315 1.00 92.62 91 GLY A C 1
ATOM 714 O O . GLY A 1 91 ? 14.032 2.459 -33.268 1.00 92.62 91 GLY A O 1
ATOM 715 N N . GLU A 1 92 ? 12.221 3.381 -34.216 1.00 90.44 92 GLU A N 1
ATOM 716 C CA . GLU A 1 92 ? 12.962 4.133 -35.234 1.00 90.44 92 GLU A CA 1
ATOM 717 C C . GLU A 1 92 ? 12.446 5.563 -35.395 1.00 90.44 92 GLU A C 1
ATOM 719 O O . GLU A 1 92 ? 13.208 6.521 -35.233 1.00 90.44 92 GLU A O 1
ATOM 724 N N . LYS A 1 93 ? 11.162 5.728 -35.718 1.00 85.75 93 LYS A N 1
ATOM 725 C CA . LYS A 1 93 ? 10.588 7.021 -36.076 1.00 85.75 93 LYS A CA 1
ATOM 726 C C . LYS A 1 93 ? 10.563 7.936 -34.857 1.00 85.75 93 LYS A C 1
ATOM 728 O O . LYS A 1 93 ? 9.840 7.688 -33.899 1.00 85.75 93 LYS A O 1
ATOM 733 N N . GLY A 1 94 ? 11.331 9.023 -34.929 1.00 81.50 94 GLY A N 1
ATOM 734 C CA . GLY A 1 94 ? 11.437 9.990 -33.837 1.00 81.50 94 GLY A CA 1
ATOM 735 C C . GLY A 1 94 ? 12.162 9.451 -32.599 1.00 81.50 94 GLY A C 1
ATOM 736 O O . GLY A 1 94 ? 12.044 10.062 -31.542 1.00 81.50 94 GLY A O 1
ATOM 737 N N . SER A 1 95 ? 12.902 8.335 -32.708 1.00 89.62 95 SER A N 1
ATOM 738 C CA . SER A 1 95 ? 13.641 7.784 -31.568 1.00 89.62 95 SER A CA 1
ATOM 739 C C . SER A 1 95 ? 14.741 8.740 -31.126 1.00 89.62 95 SER A C 1
ATOM 741 O O . SER A 1 95 ? 15.637 9.094 -31.898 1.00 89.62 95 SER A O 1
ATOM 743 N N . ASN A 1 96 ? 14.713 9.097 -29.847 1.00 88.06 96 ASN A N 1
ATOM 744 C CA . ASN A 1 96 ? 15.686 10.010 -29.259 1.00 88.06 96 ASN A CA 1
ATOM 745 C C . ASN A 1 96 ? 17.044 9.347 -29.013 1.00 88.06 96 ASN A C 1
ATOM 747 O O . ASN A 1 96 ? 18.050 10.036 -28.861 1.00 88.06 96 ASN A O 1
ATOM 751 N N . THR A 1 97 ? 17.087 8.014 -28.978 1.00 92.19 97 THR A N 1
ATOM 752 C CA . THR A 1 97 ? 18.264 7.255 -28.534 1.00 92.19 97 THR A CA 1
ATOM 753 C C . THR A 1 97 ? 18.953 6.467 -29.640 1.00 92.19 97 THR A C 1
ATOM 755 O O . THR A 1 97 ? 20.103 6.065 -29.471 1.00 92.19 97 THR A O 1
ATOM 758 N N . LEU A 1 98 ? 18.307 6.291 -30.801 1.00 91.25 98 LEU A N 1
ATOM 759 C CA . LEU A 1 98 ? 18.857 5.508 -31.915 1.00 91.25 98 LEU A CA 1
ATOM 760 C C . LEU A 1 98 ? 20.227 6.018 -32.378 1.00 91.25 98 LEU A C 1
ATOM 762 O O . LEU A 1 98 ? 21.115 5.229 -32.706 1.00 91.25 98 LEU A O 1
ATOM 766 N N . TRP A 1 99 ? 20.417 7.340 -32.393 1.00 88.81 99 TRP A N 1
ATOM 767 C CA . TRP A 1 99 ? 21.696 7.929 -32.775 1.00 88.81 99 TRP A CA 1
ATOM 768 C C . TRP A 1 99 ? 22.811 7.595 -31.773 1.00 88.81 99 TRP A C 1
ATOM 770 O O . TRP A 1 99 ? 23.899 7.213 -32.205 1.00 88.81 99 TRP A O 1
ATOM 780 N N . LEU A 1 100 ? 22.524 7.677 -30.466 1.00 90.56 100 LEU A N 1
ATOM 781 C CA . LEU A 1 100 ? 23.464 7.334 -29.391 1.00 90.56 100 LEU A CA 1
ATOM 782 C C . LEU A 1 100 ? 23.868 5.857 -29.467 1.00 90.56 100 LEU A C 1
ATOM 784 O O . LEU A 1 100 ? 25.051 5.525 -29.391 1.00 90.56 100 LEU A O 1
ATOM 788 N N . GLU A 1 101 ? 22.885 4.980 -29.676 1.00 93.25 101 GLU A N 1
ATOM 789 C CA . GLU A 1 101 ? 23.089 3.536 -29.820 1.00 93.25 101 GLU A CA 1
ATOM 790 C C . GLU A 1 101 ? 24.015 3.209 -31.000 1.00 93.25 101 GLU A C 1
ATOM 792 O O . GLU A 1 101 ? 24.993 2.481 -30.846 1.00 93.25 101 GLU A O 1
ATOM 797 N N . LYS A 1 102 ? 23.749 3.785 -32.182 1.00 89.50 102 LYS A N 1
ATOM 798 C CA . LYS A 1 102 ? 24.521 3.486 -33.399 1.00 89.50 102 LYS A CA 1
ATOM 799 C C . LYS A 1 102 ? 25.904 4.130 -33.441 1.00 89.50 102 LYS A C 1
ATOM 801 O O . LYS A 1 102 ? 26.822 3.511 -33.969 1.00 89.50 102 LYS A O 1
ATOM 806 N N . HIS A 1 103 ? 26.042 5.373 -32.977 1.00 87.81 103 HIS A N 1
ATOM 807 C CA . HIS A 1 103 ? 27.232 6.191 -33.258 1.00 87.81 103 HIS A CA 1
ATOM 808 C C . HIS A 1 103 ? 28.100 6.456 -32.034 1.00 87.81 103 HIS A C 1
ATOM 810 O O . HIS A 1 103 ? 29.268 6.789 -32.196 1.00 87.81 103 HIS A O 1
ATOM 816 N N . GLN A 1 104 ? 27.550 6.319 -30.826 1.00 89.88 104 GLN A N 1
ATOM 817 C CA . GLN A 1 104 ? 28.263 6.634 -29.587 1.00 89.88 104 GLN A CA 1
ATOM 818 C C . GLN A 1 104 ? 28.518 5.394 -28.717 1.00 89.88 104 GLN A C 1
ATOM 820 O O . GLN A 1 104 ? 29.000 5.512 -27.591 1.00 89.88 104 GLN A O 1
ATOM 825 N N . ASN A 1 105 ? 28.206 4.194 -29.221 1.00 92.81 105 ASN A N 1
ATOM 826 C CA . ASN A 1 105 ? 28.331 2.932 -28.487 1.00 92.81 105 ASN A CA 1
ATOM 827 C C . ASN A 1 105 ? 27.524 2.920 -27.173 1.00 92.81 105 ASN A C 1
ATOM 829 O O . ASN A 1 105 ? 27.943 2.329 -26.178 1.00 92.81 105 ASN A O 1
ATOM 833 N N . TRP A 1 106 ? 26.388 3.625 -27.139 1.00 95.75 106 TRP A N 1
ATOM 834 C CA . TRP A 1 106 ? 25.503 3.578 -25.981 1.00 95.75 106 TRP A CA 1
ATOM 835 C C . TRP A 1 106 ? 24.703 2.281 -25.983 1.00 95.75 106 TRP A C 1
ATOM 837 O O . TRP A 1 106 ? 24.241 1.808 -27.020 1.00 95.75 106 TRP A O 1
ATOM 847 N N . THR A 1 107 ? 24.492 1.745 -24.791 1.00 97.62 107 THR A N 1
ATOM 848 C CA . THR A 1 107 ? 23.510 0.688 -24.542 1.00 97.62 107 THR A CA 1
ATOM 849 C C . THR A 1 107 ? 22.253 1.311 -23.944 1.00 97.62 107 THR A C 1
ATOM 851 O O . THR A 1 107 ? 22.229 2.504 -23.636 1.00 97.62 107 THR A O 1
ATOM 854 N N . GLY A 1 108 ? 21.179 0.547 -23.781 1.00 97.25 108 GLY A N 1
ATOM 855 C CA . GLY A 1 108 ? 20.001 1.117 -23.145 1.00 97.25 108 GLY A CA 1
ATOM 856 C C . GLY A 1 108 ? 18.823 0.179 -23.008 1.00 97.25 108 GLY A C 1
ATOM 857 O O . GLY A 1 108 ? 18.911 -1.015 -23.310 1.00 97.25 108 GLY A O 1
ATOM 858 N N . LEU A 1 109 ? 17.724 0.766 -22.545 1.00 97.81 109 LEU A N 1
ATOM 859 C CA . LEU A 1 109 ? 16.416 0.152 -22.383 1.00 97.81 109 LEU A CA 1
ATOM 860 C C . LEU A 1 109 ? 15.355 0.983 -23.116 1.00 97.81 109 LEU A C 1
ATOM 862 O O . LEU A 1 109 ? 15.143 2.156 -22.813 1.00 97.81 109 LEU A O 1
ATOM 866 N N . LEU A 1 110 ? 14.661 0.350 -24.053 1.00 98.06 110 LEU A N 1
ATOM 867 C CA . LEU A 1 110 ? 13.503 0.881 -24.759 1.00 98.06 110 LEU A CA 1
ATOM 868 C C . LEU A 1 110 ? 12.228 0.380 -24.077 1.00 98.06 110 LEU A C 1
ATOM 870 O O . LEU A 1 110 ? 12.056 -0.822 -23.882 1.00 98.06 110 LEU A O 1
ATOM 874 N N . VAL A 1 111 ? 11.321 1.281 -23.722 1.00 96.69 111 VAL A N 1
ATOM 875 C CA . VAL A 1 111 ? 10.065 0.947 -23.045 1.00 96.69 111 VAL A CA 1
ATOM 876 C C . VAL A 1 111 ? 8.906 1.419 -23.908 1.00 96.69 111 VAL A C 1
ATOM 878 O O . VAL A 1 111 ? 8.801 2.606 -24.211 1.00 96.69 111 VAL A O 1
ATOM 881 N N . GLU A 1 112 ? 8.030 0.501 -24.303 1.00 94.56 112 GLU A N 1
ATOM 882 C CA . GLU A 1 112 ? 6.838 0.815 -25.093 1.00 94.56 112 GLU A CA 1
ATOM 883 C C . GLU A 1 112 ? 5.661 -0.051 -24.620 1.00 94.56 112 GLU A C 1
ATOM 885 O O . GLU A 1 112 ? 5.682 -1.261 -24.843 1.00 94.56 112 GLU A O 1
ATOM 890 N N . PRO A 1 113 ? 4.644 0.531 -23.958 1.00 89.19 113 PRO A N 1
ATOM 891 C CA . PRO A 1 113 ? 3.534 -0.233 -23.396 1.00 89.19 113 PRO A CA 1
ATOM 892 C C . PRO A 1 113 ? 2.494 -0.681 -24.429 1.00 89.19 113 PRO A C 1
ATOM 894 O O . PRO A 1 113 ? 1.707 -1.578 -24.128 1.00 89.19 113 PRO A O 1
ATOM 897 N N . ASN A 1 114 ? 2.410 -0.054 -25.611 1.00 84.94 114 ASN A N 1
ATOM 898 C CA . ASN A 1 114 ? 1.467 -0.474 -26.643 1.00 84.94 114 ASN A CA 1
ATOM 899 C C . ASN A 1 114 ? 1.995 -1.738 -27.353 1.00 84.94 114 ASN A C 1
ATOM 901 O O . ASN A 1 114 ? 3.017 -1.659 -28.039 1.00 84.94 114 ASN A O 1
ATOM 905 N N . PRO A 1 115 ? 1.286 -2.884 -27.298 1.00 86.12 115 PRO A N 1
ATOM 906 C CA . PRO A 1 115 ? 1.787 -4.133 -27.874 1.00 86.12 115 PRO A CA 1
ATOM 907 C C . PRO A 1 115 ? 2.038 -4.085 -29.387 1.00 86.12 115 PRO A C 1
ATOM 909 O O . PRO A 1 115 ? 2.962 -4.737 -29.869 1.00 86.12 115 PRO A O 1
ATOM 912 N N . TYR A 1 116 ? 1.255 -3.306 -30.142 1.00 86.94 116 TYR A N 1
ATOM 913 C CA . TYR A 1 116 ? 1.421 -3.181 -31.594 1.00 86.94 116 TYR A CA 1
ATOM 914 C C . TYR A 1 116 ? 2.658 -2.358 -31.957 1.00 86.94 116 TYR A C 1
ATOM 916 O O . TYR A 1 116 ? 3.413 -2.737 -32.854 1.00 86.94 116 TYR A O 1
ATOM 924 N N . SER A 1 117 ? 2.882 -1.239 -31.266 1.00 90.50 117 SER A N 1
ATOM 925 C CA . SER A 1 117 ? 4.103 -0.439 -31.412 1.00 90.50 117 SER A CA 1
ATOM 926 C C . SER A 1 117 ? 5.322 -1.246 -30.973 1.00 90.50 117 SER A C 1
ATOM 928 O O . SER A 1 117 ? 6.288 -1.356 -31.725 1.00 90.50 117 SER A O 1
ATOM 930 N N . PHE A 1 118 ? 5.222 -1.931 -29.831 1.00 94.00 118 PHE A N 1
ATOM 931 C CA . PHE A 1 118 ? 6.274 -2.794 -29.311 1.00 94.00 118 PHE A CA 1
ATOM 932 C C . PHE A 1 118 ? 6.666 -3.903 -30.295 1.00 94.00 118 PHE A C 1
ATOM 934 O O . PHE A 1 118 ? 7.850 -4.154 -30.514 1.00 94.00 118 PHE A O 1
ATOM 941 N N . GLN A 1 119 ? 5.692 -4.544 -30.947 1.00 94.25 119 GLN A N 1
ATOM 942 C CA . GLN A 1 119 ? 5.983 -5.547 -31.968 1.00 94.25 119 GLN A CA 1
ATOM 943 C C . GLN A 1 119 ? 6.821 -4.946 -33.106 1.00 94.25 119 GLN A C 1
ATOM 945 O O . GLN A 1 119 ? 7.840 -5.522 -33.487 1.00 94.25 119 GLN A O 1
ATOM 950 N N . LYS A 1 120 ? 6.448 -3.762 -33.611 1.00 94.81 120 LYS A N 1
ATOM 951 C CA . LYS A 1 120 ? 7.226 -3.050 -34.640 1.00 94.81 120 LYS A CA 1
ATOM 952 C C . LYS A 1 120 ? 8.638 -2.717 -34.156 1.00 94.81 120 LYS A C 1
ATOM 954 O O . LYS A 1 120 ? 9.584 -2.937 -34.907 1.00 94.81 120 LYS A O 1
ATOM 959 N N . LEU A 1 121 ? 8.776 -2.264 -32.910 1.00 96.06 121 LEU A N 1
ATOM 960 C CA . LEU A 1 121 ? 10.058 -1.975 -32.267 1.00 96.06 121 LEU A CA 1
ATOM 961 C C . LEU A 1 121 ? 10.980 -3.193 -32.265 1.00 96.06 121 LEU A C 1
ATOM 963 O O . LEU A 1 121 ? 12.126 -3.091 -32.703 1.00 96.06 121 LEU A O 1
ATOM 967 N N . VAL A 1 122 ? 10.489 -4.359 -31.842 1.00 96.06 122 VAL A N 1
ATOM 968 C CA . VAL A 1 122 ? 11.288 -5.597 -31.831 1.00 96.06 122 VAL A CA 1
ATOM 969 C C . VAL A 1 122 ? 11.755 -5.964 -33.245 1.00 96.06 122 VAL A C 1
ATOM 971 O O . VAL A 1 122 ? 12.903 -6.373 -33.434 1.00 96.06 122 VAL A O 1
ATOM 974 N N . HIS A 1 123 ? 10.922 -5.738 -34.268 1.00 96.06 123 HIS A N 1
ATOM 975 C CA . HIS A 1 123 ? 11.296 -5.983 -35.664 1.00 96.06 123 HIS A CA 1
ATOM 976 C C . HIS A 1 123 ? 12.420 -5.078 -36.188 1.00 96.06 123 HIS A C 1
ATOM 978 O O . HIS A 1 123 ? 13.043 -5.454 -37.183 1.00 96.06 123 HIS A O 1
ATOM 984 N N . LYS A 1 124 ? 12.729 -3.944 -35.537 1.00 95.81 124 LYS A N 1
ATOM 985 C CA . LYS A 1 124 ? 13.843 -3.054 -35.920 1.00 95.81 124 LYS A CA 1
ATOM 986 C C . LYS A 1 124 ? 15.227 -3.585 -35.553 1.00 95.81 124 LYS A C 1
ATOM 988 O O . LYS A 1 124 ? 16.220 -3.025 -36.016 1.00 95.81 124 LYS A O 1
ATOM 993 N N . GLN A 1 125 ? 15.310 -4.670 -34.777 1.00 96.81 125 GLN A N 1
ATOM 994 C CA . GLN A 1 125 ? 16.578 -5.303 -34.387 1.00 96.81 125 GLN A CA 1
ATOM 995 C C . GLN A 1 125 ? 17.540 -4.329 -33.679 1.00 96.81 125 GLN A C 1
ATOM 997 O O . GLN A 1 125 ? 18.743 -4.305 -33.948 1.00 96.81 125 GLN A O 1
ATOM 1002 N N . ARG A 1 126 ? 16.995 -3.506 -32.772 1.00 96.31 126 ARG A N 1
ATOM 1003 C CA . ARG A 1 126 ? 17.773 -2.584 -31.929 1.00 96.31 126 ARG A CA 1
ATOM 1004 C C . ARG A 1 126 ? 18.780 -3.347 -31.057 1.00 96.31 126 ARG A C 1
ATOM 1006 O O . ARG A 1 126 ? 18.556 -4.500 -30.680 1.00 96.31 126 ARG A O 1
ATOM 1013 N N . LYS A 1 127 ? 19.890 -2.689 -30.721 1.00 97.06 127 LYS A N 1
ATOM 1014 C CA . LYS A 1 127 ? 20.972 -3.188 -29.849 1.00 97.06 127 LYS A CA 1
ATOM 1015 C C . LYS A 1 127 ? 20.776 -2.808 -28.378 1.00 97.06 127 LYS A C 1
ATOM 1017 O O . LYS A 1 127 ? 21.685 -2.961 -27.568 1.00 97.06 127 LYS A O 1
ATOM 1022 N N . ALA A 1 128 ? 19.582 -2.343 -28.035 1.00 97.12 128 ALA A N 1
ATOM 1023 C CA . ALA A 1 128 ? 19.140 -2.068 -26.678 1.00 97.12 128 ALA A CA 1
ATOM 1024 C C . ALA A 1 128 ? 18.172 -3.149 -26.183 1.00 97.12 128 ALA A C 1
ATOM 1026 O O . ALA A 1 128 ? 17.525 -3.836 -26.975 1.00 97.12 128 ALA A O 1
ATOM 1027 N N . TRP A 1 129 ? 18.063 -3.281 -24.862 1.00 97.94 129 TRP A N 1
ATOM 1028 C CA . TRP A 1 129 ? 16.991 -4.054 -24.240 1.00 97.94 129 TRP A CA 1
ATOM 1029 C C . TRP A 1 129 ? 15.646 -3.414 -24.580 1.00 97.94 129 TRP A C 1
ATOM 1031 O O . TRP A 1 129 ? 15.563 -2.193 -24.700 1.00 97.94 129 TRP A O 1
ATOM 1041 N N . ALA A 1 130 ? 14.587 -4.208 -24.693 1.00 97.31 130 ALA A N 1
ATOM 1042 C CA . ALA A 1 130 ? 13.240 -3.695 -24.927 1.00 97.31 130 ALA A CA 1
ATOM 1043 C C . ALA A 1 130 ? 12.237 -4.286 -23.928 1.00 97.31 130 ALA A C 1
ATOM 1045 O O . ALA A 1 130 ? 12.334 -5.457 -23.575 1.00 97.31 130 ALA A O 1
ATOM 1046 N N . SER A 1 131 ? 11.268 -3.491 -23.477 1.00 95.12 131 SER A N 1
ATOM 1047 C CA . SER A 1 131 ? 10.228 -3.918 -22.538 1.00 95.12 131 SER A CA 1
ATOM 1048 C C . SER A 1 131 ? 8.837 -3.474 -22.984 1.00 95.12 131 SER A C 1
ATOM 1050 O O . SER A 1 131 ? 8.604 -2.282 -23.199 1.00 95.12 131 SER A O 1
ATOM 1052 N N . ASN A 1 132 ? 7.907 -4.431 -23.087 1.00 92.31 132 ASN A N 1
ATOM 1053 C CA . ASN A 1 132 ? 6.488 -4.171 -23.364 1.00 92.31 132 ASN A CA 1
ATOM 1054 C C . ASN A 1 132 ? 5.744 -3.850 -22.059 1.00 92.31 132 ASN A C 1
ATOM 1056 O O . ASN A 1 132 ? 4.961 -4.660 -21.549 1.00 92.31 132 ASN A O 1
ATOM 1060 N N . THR A 1 133 ? 6.104 -2.719 -21.456 1.00 90.31 133 THR A N 1
ATOM 1061 C CA . THR A 1 133 ? 5.628 -2.244 -20.149 1.00 90.31 133 THR A CA 1
ATOM 1062 C C . THR A 1 133 ? 5.543 -0.719 -20.136 1.00 90.31 133 THR A C 1
ATOM 1064 O O . THR A 1 133 ? 5.972 -0.053 -21.073 1.00 90.31 133 THR A O 1
ATOM 1067 N N . CYS A 1 134 ? 5.036 -0.145 -19.045 1.00 87.75 134 CYS A N 1
ATOM 1068 C CA . CYS A 1 134 ? 5.197 1.271 -18.711 1.00 87.75 134 CYS A CA 1
ATOM 1069 C C . CYS A 1 134 ? 6.191 1.447 -17.549 1.00 87.75 134 CYS A C 1
ATOM 1071 O O . CYS A 1 134 ? 6.493 0.488 -16.835 1.00 87.75 134 CYS A O 1
ATOM 1073 N N . LEU A 1 135 ? 6.688 2.670 -17.344 1.00 89.50 135 LEU A N 1
ATOM 1074 C CA . LEU A 1 135 ? 7.462 3.022 -16.149 1.00 89.50 135 LEU A CA 1
ATOM 1075 C C . LEU A 1 135 ? 6.512 3.480 -15.035 1.00 89.50 135 LEU A C 1
ATOM 1077 O O . LEU A 1 135 ? 5.670 4.347 -15.256 1.00 89.50 135 LEU A O 1
ATOM 1081 N N . SER A 1 136 ? 6.643 2.886 -13.849 1.00 85.94 136 SER A N 1
ATOM 1082 C CA . SER A 1 136 ? 5.847 3.248 -12.670 1.00 85.94 136 SER A CA 1
ATOM 1083 C C . SER A 1 136 ? 6.399 4.526 -12.020 1.00 85.94 136 SER A C 1
ATOM 1085 O O . SER A 1 136 ? 7.616 4.631 -11.861 1.00 85.94 136 SER A O 1
ATOM 1087 N N . PRO A 1 137 ? 5.549 5.478 -11.586 1.00 82.88 137 PRO A N 1
ATOM 1088 C CA . PRO A 1 137 ? 5.975 6.595 -10.738 1.00 82.88 137 PRO A CA 1
ATOM 1089 C C . PRO A 1 137 ? 6.189 6.175 -9.270 1.00 82.88 137 PRO A C 1
ATOM 1091 O O . PRO A 1 137 ? 6.594 6.993 -8.446 1.00 82.88 137 PRO A O 1
ATOM 1094 N N . HIS A 1 138 ? 5.887 4.921 -8.922 1.00 83.62 138 HIS A N 1
ATOM 1095 C CA . HIS A 1 138 ? 6.047 4.365 -7.581 1.00 83.62 138 HIS A CA 1
ATOM 1096 C C . HIS A 1 138 ? 7.268 3.434 -7.506 1.00 83.62 138 HIS A C 1
ATOM 1098 O O . HIS A 1 138 ? 7.619 2.806 -8.506 1.00 83.62 138 HIS A O 1
ATOM 1104 N N . PRO A 1 139 ? 7.883 3.257 -6.319 1.00 81.88 139 PRO A N 1
ATOM 1105 C CA . PRO A 1 139 ? 9.028 2.360 -6.116 1.00 81.88 139 PRO A CA 1
ATOM 1106 C C . PRO A 1 139 ? 8.640 0.865 -6.095 1.00 81.88 139 PRO A C 1
ATOM 1108 O O . PRO A 1 139 ? 9.331 0.039 -5.500 1.00 81.88 139 PRO A O 1
ATOM 1111 N N . TYR A 1 140 ? 7.512 0.513 -6.711 1.00 82.06 140 TYR A N 1
ATOM 1112 C CA . TYR A 1 140 ? 6.958 -0.833 -6.799 1.00 82.06 140 TYR A CA 1
ATOM 1113 C C . TYR A 1 140 ? 6.175 -1.012 -8.112 1.00 82.06 140 TYR A C 1
ATOM 1115 O O . TYR A 1 140 ? 5.693 -0.021 -8.685 1.00 82.06 140 TYR A O 1
ATOM 1123 N N . PRO A 1 141 ? 6.046 -2.257 -8.617 1.00 79.12 141 PRO A N 1
ATOM 1124 C CA . PRO A 1 141 ? 5.242 -2.540 -9.792 1.00 79.12 141 PRO A CA 1
ATOM 1125 C C . PRO A 1 141 ? 3.763 -2.291 -9.513 1.00 79.12 141 PRO A C 1
ATOM 1127 O O . PRO A 1 141 ? 3.253 -2.554 -8.425 1.00 79.12 141 PRO A O 1
ATOM 1130 N N . ILE A 1 142 ? 3.087 -1.795 -10.539 1.00 77.50 142 ILE A N 1
ATOM 1131 C CA . ILE A 1 142 ? 1.643 -1.611 -10.585 1.00 77.50 142 ILE A CA 1
ATOM 1132 C C . ILE A 1 142 ? 1.173 -2.029 -11.975 1.00 77.50 142 ILE A C 1
ATOM 1134 O O . ILE A 1 142 ? 1.910 -1.863 -12.953 1.00 77.50 142 ILE A O 1
ATOM 1138 N N . GLN A 1 143 ? -0.063 -2.499 -12.086 1.00 73.31 143 GLN A N 1
ATOM 1139 C CA . GLN A 1 143 ? -0.738 -2.573 -13.372 1.00 73.31 143 GLN A CA 1
ATOM 1140 C C . GLN A 1 143 ? -1.623 -1.345 -13.544 1.00 73.31 143 GLN A C 1
ATOM 1142 O O . GLN A 1 143 ? -2.332 -0.930 -12.629 1.00 73.31 143 GLN A O 1
ATOM 1147 N N . GLN A 1 144 ? -1.584 -0.763 -14.736 1.00 69.69 144 GLN A N 1
ATOM 1148 C CA . GLN A 1 144 ? -2.497 0.302 -15.121 1.00 69.69 144 GLN A CA 1
ATOM 1149 C C . GLN A 1 144 ? -3.199 -0.060 -16.419 1.00 69.69 144 GLN A C 1
ATOM 1151 O O . GLN A 1 144 ? -2.653 -0.762 -17.274 1.00 69.69 144 GLN A O 1
ATOM 1156 N N . VAL A 1 145 ? -4.425 0.436 -16.559 1.00 68.12 145 VAL A N 1
ATOM 1157 C CA . VAL A 1 145 ? -5.151 0.357 -17.821 1.00 68.12 145 VAL A CA 1
ATOM 1158 C C . VAL A 1 145 ? -4.489 1.331 -18.785 1.00 68.12 145 VAL A C 1
ATOM 1160 O O . VAL A 1 145 ? -4.598 2.547 -18.633 1.00 68.12 145 VAL A O 1
ATOM 1163 N N . LEU A 1 146 ? -3.799 0.795 -19.788 1.00 64.81 146 LEU A N 1
ATOM 1164 C CA . LEU A 1 146 ? -3.368 1.595 -20.921 1.00 64.81 146 LEU A CA 1
ATOM 1165 C C . LEU A 1 146 ? -4.619 1.978 -21.717 1.00 64.81 146 LEU A C 1
ATOM 1167 O O . LEU A 1 146 ? -5.258 1.119 -22.324 1.00 64.81 146 LEU A O 1
ATOM 1171 N N . VAL A 1 147 ? -4.978 3.263 -21.726 1.00 58.38 147 VAL A N 1
ATOM 1172 C CA . VAL A 1 147 ? -6.063 3.771 -22.575 1.00 58.38 147 VAL A CA 1
ATOM 1173 C C . VAL A 1 147 ? -5.546 3.838 -24.015 1.00 58.38 147 VAL A C 1
ATOM 1175 O O . VAL A 1 147 ? -5.087 4.865 -24.503 1.00 58.38 147 VAL A O 1
ATOM 1178 N N . SER A 1 148 ? -5.554 2.686 -24.679 1.00 53.56 148 SER A N 1
ATOM 1179 C CA . SER A 1 148 ? -5.232 2.500 -26.090 1.00 53.56 148 SER A CA 1
ATOM 1180 C C . SER A 1 148 ? -6.133 1.389 -26.627 1.00 53.56 148 SER A C 1
ATOM 1182 O O . SER A 1 148 ? -6.304 0.355 -25.982 1.00 53.56 148 SER A O 1
ATOM 1184 N N . VAL A 1 149 ? -6.774 1.616 -27.773 1.00 37.81 149 VAL A N 1
ATOM 1185 C CA . VAL A 1 149 ? -7.766 0.693 -28.341 1.00 37.81 149 VAL A CA 1
ATOM 1186 C C . VAL A 1 149 ? -7.064 -0.557 -28.882 1.00 37.81 149 VAL A C 1
ATOM 1188 O O . VAL A 1 149 ? -6.655 -0.569 -30.035 1.00 37.81 149 VAL A O 1
ATOM 1191 N N . CYS A 1 150 ? -6.867 -1.574 -28.037 1.00 33.22 150 CYS A N 1
ATOM 1192 C CA . CYS A 1 150 ? -7.113 -3.005 -28.286 1.00 33.22 150 CYS A CA 1
ATOM 1193 C C . CYS A 1 150 ? -6.530 -3.864 -27.149 1.00 33.22 150 CYS A C 1
ATOM 1195 O O . CYS A 1 150 ? -5.432 -3.612 -26.659 1.00 33.22 150 CYS A O 1
ATOM 1197 N N . LEU A 1 151 ? -7.260 -4.924 -26.794 1.00 34.50 151 LEU A N 1
ATOM 1198 C CA . LEU A 1 151 ? -6.897 -5.936 -25.797 1.00 34.50 151 LEU A CA 1
ATOM 1199 C C . LEU A 1 151 ? -5.938 -6.980 -26.384 1.00 34.50 151 LEU A C 1
ATOM 1201 O O . LEU A 1 151 ? -6.135 -7.423 -27.515 1.00 34.50 151 LEU A O 1
ATOM 1205 N N . VAL A 1 152 ? -4.966 -7.441 -25.592 1.00 35.62 152 VAL A N 1
ATOM 1206 C CA . VAL A 1 152 ? -4.198 -8.662 -25.886 1.00 35.62 152 VAL A CA 1
ATOM 1207 C C . VAL A 1 152 ? -4.065 -9.503 -24.614 1.00 35.62 152 VAL A C 1
ATOM 1209 O O . VAL A 1 152 ? -3.781 -8.979 -23.538 1.00 35.62 152 VAL A O 1
ATOM 1212 N N . SER A 1 153 ? -4.282 -10.812 -24.753 1.00 38.84 153 SER A N 1
ATOM 1213 C CA . SER A 1 153 ? -4.146 -11.838 -23.715 1.00 38.84 153 SER A CA 1
ATOM 1214 C C . SER A 1 153 ? -2.686 -12.238 -23.484 1.00 38.84 153 SER A C 1
ATOM 1216 O O . SER A 1 153 ? -1.920 -12.336 -24.443 1.00 38.84 153 SER A O 1
ATOM 1218 N N . ARG A 1 154 ? -2.317 -12.582 -22.244 1.00 44.22 154 ARG A N 1
ATOM 1219 C CA . ARG A 1 154 ? -1.082 -13.328 -21.943 1.00 44.22 154 ARG A CA 1
ATOM 1220 C C . ARG A 1 154 ? -1.396 -14.686 -21.321 1.00 44.22 154 ARG A C 1
ATOM 1222 O O . ARG A 1 154 ? -2.317 -14.795 -20.516 1.00 44.22 154 ARG A O 1
ATOM 1229 N N . SER A 1 155 ? -0.578 -15.670 -21.686 1.00 40.78 155 SER A N 1
ATOM 1230 C CA . SER A 1 155 ? -0.505 -17.015 -21.122 1.00 40.78 155 SER A CA 1
ATOM 1231 C C . SER A 1 155 ? 0.834 -17.243 -20.398 1.00 40.78 155 SER A C 1
ATOM 1233 O O . SER A 1 155 ? 1.880 -16.790 -20.858 1.00 40.78 155 SER A O 1
ATOM 1235 N N . ASP A 1 156 ? 0.720 -17.998 -19.304 1.00 44.59 156 ASP A N 1
ATOM 1236 C CA . ASP A 1 156 ? 1.644 -18.951 -18.670 1.00 44.59 156 ASP A CA 1
ATOM 1237 C C . ASP A 1 156 ? 2.864 -18.554 -17.804 1.00 44.59 156 ASP A C 1
ATOM 1239 O O . ASP A 1 156 ? 3.775 -17.827 -18.190 1.00 44.59 156 ASP A O 1
ATOM 1243 N N . LEU A 1 157 ? 2.856 -19.230 -16.638 1.00 51.75 157 LEU A N 1
ATOM 1244 C CA . LEU A 1 157 ? 3.930 -19.649 -15.720 1.00 51.75 157 LEU A CA 1
ATOM 1245 C C . LEU A 1 157 ? 4.709 -18.563 -14.964 1.00 51.75 157 LEU A C 1
ATOM 1247 O O . LEU A 1 157 ? 5.932 -18.472 -15.028 1.00 51.75 157 LEU A O 1
ATOM 1251 N N . VAL A 1 158 ? 3.991 -17.828 -14.115 1.00 55.03 158 VAL A N 1
ATOM 1252 C CA . VAL A 1 158 ? 4.556 -17.056 -12.996 1.00 55.03 158 VAL A CA 1
ATOM 1253 C C . VAL A 1 158 ? 3.926 -17.581 -11.701 1.00 55.03 158 VAL A C 1
ATOM 1255 O O . VAL A 1 158 ? 2.731 -17.885 -11.725 1.00 55.03 158 VAL A O 1
ATOM 1258 N N . PRO A 1 159 ? 4.660 -17.705 -10.574 1.00 63.22 159 PRO A N 1
ATOM 1259 C CA . PRO A 1 159 ? 4.040 -17.976 -9.279 1.00 63.22 159 PRO A CA 1
ATOM 1260 C C . PRO A 1 159 ? 2.883 -16.999 -9.028 1.00 63.22 159 PRO A C 1
ATOM 1262 O O . PRO A 1 159 ? 3.053 -15.779 -9.110 1.00 63.22 159 PRO A O 1
ATOM 1265 N N . TRP A 1 160 ? 1.683 -17.542 -8.817 1.00 62.00 160 TRP A N 1
ATOM 1266 C CA . TRP A 1 160 ? 0.438 -16.767 -8.805 1.00 62.00 160 TRP A CA 1
ATOM 1267 C C . TRP A 1 160 ? 0.400 -15.697 -7.706 1.00 62.00 160 TRP A C 1
ATOM 1269 O O . TRP A 1 160 ? -0.251 -14.672 -7.879 1.00 62.00 160 TRP A O 1
ATOM 1279 N N . ASP A 1 161 ? 1.138 -15.892 -6.614 1.00 63.06 161 ASP A N 1
ATOM 1280 C CA . ASP A 1 161 ? 1.317 -14.925 -5.530 1.00 63.06 161 ASP A CA 1
ATOM 1281 C C . ASP A 1 161 ? 2.093 -13.676 -5.976 1.00 63.06 161 ASP A C 1
ATOM 1283 O O . ASP A 1 161 ? 1.727 -12.549 -5.636 1.00 63.06 161 ASP A O 1
ATOM 1287 N N . ILE A 1 162 ? 3.135 -13.862 -6.787 1.00 62.19 162 ILE A N 1
ATOM 1288 C CA . ILE A 1 162 ? 3.918 -12.770 -7.367 1.00 62.19 162 ILE A CA 1
ATOM 1289 C C . ILE A 1 162 ? 3.097 -12.039 -8.415 1.00 62.19 162 ILE A C 1
ATOM 1291 O O . ILE A 1 162 ? 3.051 -10.809 -8.393 1.00 62.19 162 ILE A O 1
ATOM 1295 N N . LEU A 1 163 ? 2.394 -12.772 -9.282 1.00 65.19 163 LEU A N 1
ATOM 1296 C CA . LEU A 1 163 ? 1.523 -12.157 -10.277 1.00 65.19 163 LEU A CA 1
ATOM 1297 C C . LEU A 1 163 ? 0.461 -11.286 -9.596 1.00 65.19 163 LEU A C 1
ATOM 1299 O O . LEU A 1 163 ? 0.368 -10.104 -9.909 1.00 65.19 163 LEU A O 1
ATOM 1303 N N . ALA A 1 164 ? -0.248 -11.817 -8.598 1.00 69.62 164 ALA A N 1
ATOM 1304 C CA . ALA A 1 164 ? -1.305 -11.111 -7.875 1.00 69.62 164 ALA A CA 1
ATOM 1305 C C . ALA A 1 164 ? -0.839 -9.799 -7.209 1.00 69.62 164 ALA A C 1
ATOM 1307 O O . ALA A 1 164 ? -1.618 -8.853 -7.109 1.00 69.62 164 ALA A O 1
ATOM 1308 N N . ARG A 1 165 ? 0.429 -9.712 -6.783 1.00 73.12 165 ARG A N 1
ATOM 1309 C CA . ARG A 1 165 ? 1.027 -8.494 -6.201 1.00 73.12 165 ARG A CA 1
ATOM 1310 C C . ARG A 1 165 ? 1.587 -7.532 -7.252 1.00 73.12 165 ARG A C 1
ATOM 1312 O O . ARG A 1 165 ? 1.629 -6.329 -7.009 1.00 73.12 165 ARG A O 1
ATOM 1319 N N . VAL A 1 166 ? 1.995 -8.042 -8.417 1.00 64.69 166 VAL A N 1
ATOM 1320 C CA . VAL A 1 166 ? 2.444 -7.248 -9.579 1.00 64.69 166 VAL A CA 1
ATOM 1321 C C . VAL A 1 166 ? 1.274 -6.570 -10.293 1.00 64.69 166 VAL A C 1
ATOM 1323 O O . VAL A 1 166 ? 1.443 -5.456 -10.789 1.00 64.69 166 VAL A O 1
ATOM 1326 N N . LEU A 1 167 ? 0.081 -7.184 -10.297 1.00 68.94 167 LEU A N 1
ATOM 1327 C CA . LEU A 1 167 ? -1.150 -6.544 -10.795 1.00 68.94 167 LEU A CA 1
ATOM 1328 C C . LEU A 1 167 ? -1.512 -5.274 -9.993 1.00 68.94 167 LEU A C 1
ATOM 1330 O O . LEU A 1 167 ? -2.306 -4.451 -10.437 1.00 68.94 167 LEU A O 1
ATOM 1334 N N . GLY A 1 168 ? -0.863 -5.064 -8.848 1.00 66.75 168 GLY A N 1
ATOM 1335 C CA . GLY A 1 168 ? -1.044 -3.916 -7.978 1.00 66.75 168 GLY A CA 1
ATOM 1336 C C . GLY A 1 168 ? -1.852 -4.270 -6.732 1.00 66.75 168 GLY A C 1
ATOM 1337 O O . GLY A 1 168 ? -2.458 -5.341 -6.644 1.00 66.75 168 GLY A O 1
ATOM 1338 N N . PRO A 1 169 ? -1.840 -3.387 -5.726 1.00 83.44 1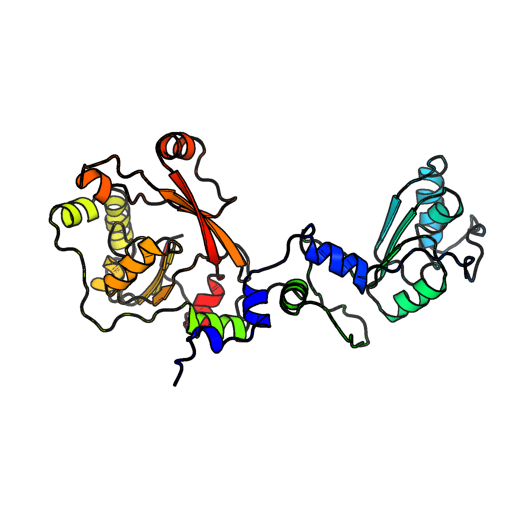69 PRO A N 1
ATOM 1339 C CA . PRO A 1 169 ? -2.597 -3.613 -4.509 1.00 83.44 169 PRO A CA 1
ATOM 1340 C C . PRO A 1 169 ? -4.102 -3.443 -4.766 1.00 83.44 169 PRO A C 1
ATOM 1342 O O . PRO A 1 169 ? -4.522 -2.578 -5.537 1.00 83.44 169 PRO A O 1
ATOM 1345 N N . LEU A 1 170 ? -4.927 -4.246 -4.091 1.00 85.25 170 LEU A N 1
ATOM 1346 C CA . LEU A 1 170 ? -6.384 -4.113 -4.176 1.00 85.25 170 LEU A CA 1
ATOM 1347 C C . LEU A 1 170 ? -6.851 -2.829 -3.463 1.00 85.25 170 LEU A C 1
ATOM 1349 O O . LEU A 1 170 ? -6.361 -2.541 -2.367 1.00 85.25 170 LEU A O 1
ATOM 1353 N N . PRO A 1 171 ? -7.807 -2.068 -4.029 1.00 88.81 171 PRO A N 1
ATOM 1354 C CA . PRO A 1 171 ? -8.331 -0.870 -3.379 1.00 88.81 171 PRO A CA 1
ATOM 1355 C C . PRO A 1 171 ? -9.119 -1.212 -2.104 1.00 88.81 171 PRO A C 1
ATOM 1357 O O . PRO A 1 171 ? -9.596 -2.335 -1.925 1.00 88.81 171 PRO A O 1
ATOM 1360 N N . ALA A 1 172 ? -9.262 -0.231 -1.210 1.00 90.44 172 ALA A N 1
ATOM 1361 C CA . ALA A 1 172 ? -9.917 -0.391 0.093 1.00 90.44 172 ALA A CA 1
ATOM 1362 C C . ALA A 1 172 ? -11.359 -0.938 0.030 1.00 90.44 172 ALA A C 1
ATOM 1364 O O . ALA A 1 172 ? -11.784 -1.680 0.914 1.00 90.44 172 ALA A O 1
ATOM 1365 N N . ASP A 1 173 ? -12.119 -0.572 -0.999 1.00 91.94 173 ASP A N 1
ATOM 1366 C CA . ASP A 1 173 ? -13.521 -0.948 -1.207 1.00 91.94 173 ASP A CA 1
ATOM 1367 C C . ASP A 1 173 ? -13.695 -2.213 -2.061 1.00 91.94 173 ASP A C 1
ATOM 1369 O O . ASP A 1 173 ? -14.825 -2.630 -2.328 1.00 91.94 173 ASP A O 1
ATOM 1373 N N . HIS A 1 174 ? -12.597 -2.859 -2.469 1.00 90.19 174 HIS A N 1
ATOM 1374 C CA . HIS A 1 174 ? -12.662 -4.039 -3.320 1.00 90.19 174 HIS A CA 1
ATOM 1375 C C . HIS A 1 174 ? -13.508 -5.146 -2.657 1.00 90.19 174 HIS A C 1
ATOM 1377 O O . HIS A 1 174 ? -13.203 -5.543 -1.527 1.00 90.19 174 HIS A O 1
ATOM 1383 N N . PRO A 1 175 ? -14.517 -5.733 -3.334 1.00 88.50 175 PRO A N 1
ATOM 1384 C CA . PRO A 1 175 ? -15.440 -6.687 -2.711 1.00 88.50 175 PRO A CA 1
ATOM 1385 C C . PRO A 1 175 ? -14.751 -7.867 -2.015 1.00 88.50 175 PRO A C 1
ATOM 1387 O O . PRO A 1 175 ? -15.173 -8.292 -0.941 1.00 88.50 175 PRO A O 1
ATOM 1390 N N . GLN A 1 176 ? -13.655 -8.368 -2.592 1.00 85.19 176 GLN A N 1
ATOM 1391 C CA . GLN A 1 176 ? -12.871 -9.450 -1.991 1.00 85.19 176 GLN A CA 1
ATOM 1392 C C . GLN A 1 176 ? -12.067 -8.991 -0.765 1.00 85.19 176 GLN A C 1
ATOM 1394 O O . GLN A 1 176 ? -11.963 -9.756 0.188 1.00 85.19 176 GLN A O 1
ATOM 1399 N N . VAL A 1 177 ? -11.570 -7.747 -0.729 1.00 88.12 177 VAL A N 1
ATOM 1400 C CA . VAL A 1 177 ? -10.935 -7.182 0.477 1.00 88.12 177 VAL A CA 1
ATOM 1401 C C . VAL A 1 177 ? -11.956 -7.132 1.609 1.00 88.12 177 VAL A C 1
ATOM 1403 O O . VAL A 1 177 ? -11.686 -7.628 2.700 1.00 88.12 177 VAL A O 1
ATOM 1406 N N . LEU A 1 178 ? -13.162 -6.624 1.332 1.00 93.06 178 LEU A N 1
ATOM 1407 C CA . LEU A 1 178 ? -14.240 -6.551 2.322 1.00 93.06 178 LEU A CA 1
ATOM 1408 C C . LEU A 1 178 ? -14.682 -7.942 2.795 1.00 93.06 178 LEU A C 1
ATOM 1410 O O . LEU A 1 178 ? -14.941 -8.135 3.982 1.00 93.06 178 LEU A O 1
ATOM 1414 N N . ALA A 1 179 ? -14.760 -8.919 1.888 1.00 85.44 179 ALA A N 1
ATOM 1415 C CA . ALA A 1 179 ? -15.108 -10.296 2.225 1.00 85.44 179 ALA A CA 1
ATOM 1416 C C . ALA A 1 179 ? -14.067 -10.939 3.154 1.00 85.44 179 ALA A C 1
ATOM 1418 O O . ALA A 1 179 ? -14.437 -11.508 4.180 1.00 85.44 179 ALA A O 1
ATOM 1419 N N . VAL A 1 180 ? -12.775 -10.800 2.840 1.00 87.00 180 VAL A N 1
ATOM 1420 C CA . VAL A 1 180 ? -11.676 -11.317 3.673 1.00 87.00 180 VAL A CA 1
ATOM 1421 C C . VAL A 1 180 ? -11.641 -10.629 5.030 1.00 87.00 180 VAL A C 1
ATOM 1423 O O . VAL A 1 180 ? -11.515 -11.298 6.055 1.00 87.00 180 VAL A O 1
ATOM 1426 N N . LEU A 1 181 ? -11.799 -9.306 5.050 1.00 91.44 181 LEU A N 1
ATOM 1427 C CA . LEU A 1 181 ? -11.832 -8.522 6.278 1.00 91.44 181 LEU A CA 1
ATOM 1428 C C . LEU A 1 181 ? -12.948 -9.008 7.210 1.00 91.44 181 LEU A C 1
ATOM 1430 O O . LEU A 1 181 ? -12.684 -9.319 8.369 1.00 91.44 181 LEU A O 1
ATOM 1434 N N . ARG A 1 182 ? -14.172 -9.170 6.689 1.00 92.81 182 ARG A N 1
ATOM 1435 C CA . ARG A 1 182 ? -15.325 -9.698 7.440 1.00 92.81 182 ARG A CA 1
ATOM 1436 C C . ARG A 1 182 ? -15.124 -11.134 7.922 1.00 92.81 182 ARG A C 1
ATOM 1438 O O . ARG A 1 182 ? -15.533 -11.457 9.030 1.00 92.81 182 ARG A O 1
ATOM 1445 N N . ALA A 1 183 ? -14.546 -11.994 7.087 1.00 87.31 183 ALA A N 1
ATOM 1446 C CA . ALA A 1 183 ? -14.442 -13.423 7.375 1.00 87.31 183 ALA A CA 1
ATOM 1447 C C . ALA A 1 183 ? -13.317 -13.765 8.363 1.00 87.31 183 ALA A C 1
ATOM 1449 O O . ALA A 1 183 ? -13.469 -14.696 9.158 1.00 87.31 183 ALA A O 1
ATOM 1450 N N . SER A 1 184 ? -12.202 -13.033 8.296 1.00 87.88 184 SER A N 1
ATOM 1451 C CA . SER A 1 184 ? -10.939 -13.462 8.908 1.00 87.88 184 SER A CA 1
ATOM 1452 C C . SER A 1 184 ? -10.349 -12.474 9.906 1.00 87.88 184 SER A C 1
ATOM 1454 O O . SER A 1 184 ? -9.584 -12.896 10.769 1.00 87.88 184 SER A O 1
ATOM 1456 N N . TYR A 1 185 ? -10.674 -11.184 9.802 1.00 93.94 185 TYR A N 1
ATOM 1457 C CA . TYR A 1 185 ? -10.015 -10.141 10.595 1.00 93.94 185 TYR A CA 1
ATOM 1458 C C . TYR A 1 185 ? -10.978 -9.373 11.504 1.00 93.94 185 TYR A C 1
ATOM 1460 O O . TYR A 1 185 ? -10.557 -8.868 12.537 1.00 93.94 185 TYR A O 1
ATOM 1468 N N . LEU A 1 186 ? -12.275 -9.345 11.190 1.00 95.06 186 LEU A N 1
ATOM 1469 C CA . LEU A 1 186 ? -13.291 -8.717 12.026 1.00 95.06 186 LEU A CA 1
ATOM 1470 C C . LEU A 1 186 ? -13.924 -9.700 13.006 1.00 95.06 186 LEU A C 1
ATOM 1472 O O . LEU A 1 186 ? -14.604 -10.655 12.630 1.00 95.06 186 LEU A O 1
ATOM 1476 N N . GLN A 1 187 ? -13.773 -9.392 14.286 1.00 95.88 187 GLN A N 1
ATOM 1477 C CA . GLN A 1 187 ? -14.493 -10.034 15.368 1.00 95.88 187 GLN A CA 1
ATOM 1478 C C . GLN A 1 187 ? -15.723 -9.196 15.754 1.00 95.88 187 GLN A C 1
ATOM 1480 O O . GLN A 1 187 ? -15.583 -7.996 16.015 1.00 95.88 187 GLN A O 1
ATOM 1485 N N . PRO A 1 188 ? -16.924 -9.801 15.815 1.00 97.50 188 PRO A N 1
ATOM 1486 C CA . PRO A 1 188 ? -18.136 -9.078 16.177 1.00 97.50 188 PRO A CA 1
ATOM 1487 C C . PRO A 1 188 ? -18.152 -8.672 17.660 1.00 97.50 188 PRO A C 1
ATOM 1489 O O . PRO A 1 188 ? -17.513 -9.335 18.486 1.00 97.50 188 PRO A O 1
ATOM 1492 N N . PRO A 1 189 ? -18.936 -7.634 18.015 1.00 97.88 189 PRO A N 1
ATOM 1493 C CA . PRO A 1 189 ? -19.229 -7.274 19.397 1.00 97.88 189 PRO A CA 1
ATOM 1494 C C . PRO A 1 189 ? -19.651 -8.480 20.234 1.00 97.88 189 PRO A C 1
ATOM 1496 O O . PRO A 1 189 ? -20.489 -9.283 19.814 1.00 97.88 189 PRO A O 1
ATOM 1499 N N . SER A 1 190 ? -19.111 -8.594 21.447 1.00 97.38 190 SER A N 1
ATOM 1500 C CA . SER A 1 190 ? -19.475 -9.699 22.325 1.00 97.38 190 SER A CA 1
ATOM 1501 C C . SER A 1 190 ? -20.912 -9.567 22.823 1.00 97.38 190 SER A C 1
ATOM 1503 O O . SER A 1 190 ? -21.354 -8.502 23.257 1.00 97.38 190 SER A O 1
ATOM 1505 N N . LEU A 1 191 ? -21.634 -10.684 22.856 1.00 96.88 191 LEU A N 1
ATOM 1506 C CA . LEU A 1 191 ? -22.936 -10.774 23.519 1.00 96.88 191 LEU A CA 1
ATOM 1507 C C . LEU A 1 191 ? -22.803 -11.104 25.017 1.00 96.88 191 LEU A C 1
ATOM 1509 O O . LEU A 1 191 ? -23.740 -10.879 25.777 1.00 96.88 191 LEU A O 1
ATOM 1513 N N . LEU A 1 192 ? -21.630 -11.561 25.468 1.00 97.25 192 LEU A N 1
ATOM 1514 C CA . LEU A 1 192 ? -21.370 -11.948 26.859 1.00 97.25 192 LEU A CA 1
ATOM 1515 C C . LEU A 1 192 ? -21.193 -10.729 27.772 1.00 97.25 192 LEU A C 1
ATOM 1517 O O . LEU A 1 192 ? -20.767 -9.678 27.293 1.00 97.25 192 LEU A O 1
ATOM 1521 N N . PRO A 1 193 ? -21.474 -10.830 29.083 1.00 97.06 193 PRO A N 1
ATOM 1522 C CA . PRO A 1 193 ? -21.174 -9.757 30.024 1.00 97.06 193 PRO A CA 1
ATOM 1523 C C . PRO A 1 193 ? -19.710 -9.312 29.941 1.00 97.06 193 PRO A C 1
ATOM 1525 O O . PRO A 1 193 ? -18.817 -10.113 29.667 1.00 97.06 193 PRO A O 1
ATOM 1528 N N . TYR A 1 194 ? -19.479 -8.028 30.207 1.00 95.88 194 TYR A N 1
ATOM 1529 C CA . TYR A 1 194 ? -18.139 -7.468 30.316 1.00 95.88 194 TYR A CA 1
ATOM 1530 C C . TYR A 1 194 ? -17.278 -8.266 31.300 1.00 95.88 194 TYR A C 1
ATOM 1532 O O . TYR A 1 194 ? -17.703 -8.528 32.424 1.00 95.88 194 TYR A O 1
ATOM 1540 N N . ASN A 1 195 ? -16.047 -8.580 30.903 1.00 95.25 195 ASN A N 1
ATOM 1541 C CA . ASN A 1 195 ? -15.072 -9.274 31.743 1.00 95.25 195 ASN A CA 1
ATOM 1542 C C . ASN A 1 195 ? -13.898 -8.337 32.057 1.00 95.25 195 ASN A C 1
ATOM 1544 O O . ASN A 1 195 ? -12.767 -8.522 31.600 1.00 95.25 195 ASN A O 1
ATOM 1548 N N . LEU A 1 196 ? -14.222 -7.258 32.769 1.00 90.81 196 LEU A N 1
ATOM 1549 C CA . LEU A 1 196 ? -13.279 -6.211 33.157 1.00 90.81 196 LEU A CA 1
ATOM 1550 C C . LEU A 1 196 ? -12.555 -6.594 34.449 1.00 90.81 196 LEU A C 1
ATOM 1552 O O . LEU A 1 196 ? -13.080 -7.345 35.271 1.00 90.81 196 LEU A O 1
ATOM 1556 N N . SER A 1 197 ? -11.340 -6.088 34.620 1.00 85.56 197 SER A N 1
ATOM 1557 C CA . SER A 1 197 ? -10.508 -6.400 35.775 1.00 85.56 197 SER A CA 1
ATOM 1558 C C . SER A 1 197 ? -11.103 -5.825 37.059 1.00 85.56 197 SER A C 1
ATOM 1560 O O . SER A 1 197 ? -11.441 -4.645 37.140 1.00 85.56 197 SER A O 1
ATOM 1562 N N . THR A 1 198 ? -11.174 -6.655 38.096 1.00 82.56 198 THR A N 1
ATOM 1563 C CA . THR A 1 198 ? -11.562 -6.244 39.454 1.00 82.56 198 THR A CA 1
ATOM 1564 C C . THR A 1 198 ? -10.357 -6.051 40.375 1.00 82.56 198 THR A C 1
ATOM 1566 O O . THR A 1 198 ? -10.534 -5.795 41.564 1.00 82.56 198 THR A O 1
ATOM 1569 N N . ASP A 1 199 ? -9.132 -6.212 39.861 1.00 78.62 199 ASP A N 1
ATOM 1570 C CA . ASP A 1 199 ? -7.909 -6.051 40.649 1.00 78.62 199 ASP A CA 1
ATOM 1571 C C . ASP A 1 199 ? -7.812 -4.596 41.167 1.00 78.62 199 ASP A C 1
ATOM 1573 O O . ASP A 1 199 ? -7.830 -3.659 40.363 1.00 78.62 199 ASP A O 1
ATOM 1577 N N . PRO A 1 200 ? -7.685 -4.365 42.488 1.00 71.12 200 PRO A N 1
ATOM 1578 C CA . PRO A 1 200 ? -7.612 -3.019 43.056 1.00 71.12 200 PRO A CA 1
ATOM 1579 C C . PRO A 1 200 ? -6.458 -2.165 42.511 1.00 71.12 200 PRO A C 1
ATOM 1581 O O . PRO A 1 200 ? -6.600 -0.949 42.366 1.00 71.12 200 PRO A O 1
ATOM 1584 N N . ILE A 1 201 ? -5.315 -2.780 42.193 1.00 67.31 201 ILE A N 1
ATOM 1585 C CA . ILE A 1 201 ? -4.175 -2.107 41.559 1.00 67.31 201 ILE A CA 1
ATOM 1586 C C . ILE A 1 201 ? -4.582 -1.674 40.157 1.00 67.31 201 ILE A C 1
ATOM 1588 O O . ILE A 1 201 ? -4.340 -0.534 39.772 1.00 67.31 201 ILE A O 1
ATOM 1592 N N . TYR A 1 202 ? -5.246 -2.554 39.414 1.00 66.19 202 TYR A N 1
ATOM 1593 C CA . TYR A 1 202 ? -5.718 -2.253 38.072 1.00 66.19 202 TYR A CA 1
ATOM 1594 C C . TYR A 1 202 ? -6.746 -1.116 38.064 1.00 66.19 202 TYR A C 1
ATOM 1596 O O . TYR A 1 202 ? -6.581 -0.154 37.321 1.00 66.19 202 TYR A O 1
ATOM 1604 N N . VAL A 1 203 ? -7.755 -1.173 38.937 1.00 68.75 203 VAL A N 1
ATOM 1605 C CA . VAL A 1 203 ? -8.778 -0.123 39.086 1.00 68.75 203 VAL A CA 1
ATOM 1606 C C . VAL A 1 203 ? -8.138 1.220 39.449 1.00 68.75 203 VAL A C 1
ATOM 1608 O O . VAL A 1 203 ? -8.536 2.262 38.936 1.00 68.75 203 VAL A O 1
ATOM 1611 N N . LYS A 1 204 ? -7.090 1.217 40.280 1.00 66.94 204 LYS A N 1
ATOM 1612 C CA . LYS A 1 204 ? -6.333 2.431 40.611 1.00 66.94 204 LYS A CA 1
ATOM 1613 C C . LYS A 1 204 ? -5.496 2.945 39.433 1.00 66.94 204 LYS A C 1
ATOM 1615 O O . LYS A 1 204 ? -5.388 4.155 39.246 1.00 66.94 204 LYS A O 1
ATOM 1620 N N . LEU A 1 205 ? -4.900 2.045 38.649 1.00 64.25 205 LEU A N 1
ATOM 1621 C CA . LEU A 1 205 ? -4.067 2.378 37.489 1.00 64.25 205 LEU A CA 1
ATOM 1622 C C . LEU A 1 205 ? -4.882 2.799 36.261 1.00 64.25 205 LEU A C 1
ATOM 1624 O O . LEU A 1 205 ? -4.371 3.579 35.462 1.00 64.25 205 LEU A O 1
ATOM 1628 N N . VAL A 1 206 ? -6.131 2.341 36.116 1.00 60.84 206 VAL A N 1
ATOM 1629 C CA . VAL A 1 206 ? -6.986 2.678 34.964 1.00 60.84 206 VAL A CA 1
ATOM 1630 C C . VAL A 1 206 ? -7.228 4.185 34.860 1.00 60.84 206 VAL A C 1
ATOM 1632 O O . VAL A 1 206 ? -7.392 4.696 33.762 1.00 60.84 206 VAL A O 1
ATOM 1635 N N . HIS A 1 207 ? -7.181 4.898 35.991 1.00 58.69 207 HIS A N 1
ATOM 1636 C CA . HIS A 1 207 ? -7.357 6.348 36.077 1.00 58.69 207 HIS A CA 1
ATOM 1637 C C . HIS A 1 207 ? -6.039 7.149 36.039 1.00 58.69 207 HIS A C 1
ATOM 1639 O O . HIS A 1 207 ? -6.067 8.375 36.152 1.00 58.69 207 HIS A O 1
ATOM 1645 N N . LEU A 1 208 ? -4.881 6.496 35.882 1.00 59.59 208 LEU A N 1
ATOM 1646 C CA . LEU A 1 208 ? -3.576 7.159 35.771 1.00 59.59 208 LEU A CA 1
ATOM 1647 C C . LEU A 1 208 ? -3.172 7.384 34.299 1.00 59.59 208 LEU A C 1
ATOM 1649 O O . LEU A 1 208 ? -3.653 6.722 33.382 1.00 59.59 208 LEU A O 1
ATOM 1653 N N . GLY A 1 209 ? -2.279 8.350 34.053 1.00 62.22 209 GLY A N 1
ATOM 1654 C CA . GLY A 1 209 ? -1.783 8.672 32.709 1.00 62.22 209 GLY A CA 1
ATOM 1655 C C . GLY A 1 209 ? -2.793 9.444 31.848 1.00 62.22 209 GLY A C 1
ATOM 1656 O O . GLY A 1 209 ? -3.247 10.521 32.227 1.00 62.22 209 GLY A O 1
ATOM 1657 N N . SER A 1 210 ? -3.131 8.912 30.667 1.00 52.47 210 SER A N 1
ATOM 1658 C CA . SER A 1 210 ? -3.999 9.565 29.666 1.00 52.47 210 SER A CA 1
ATOM 1659 C C . SER A 1 210 ? -5.459 9.699 30.099 1.00 52.47 210 SER A C 1
ATOM 1661 O O . SER A 1 210 ? -6.183 10.521 29.542 1.00 52.47 210 SER A O 1
ATOM 1663 N N . TRP A 1 211 ? -5.903 8.909 31.079 1.00 54.50 211 TRP A N 1
ATOM 1664 C CA . TRP A 1 211 ? -7.307 8.846 31.481 1.00 54.50 211 TRP A CA 1
ATOM 1665 C C . TRP A 1 211 ? -7.806 10.167 32.074 1.00 54.50 211 TRP A C 1
ATOM 1667 O O . TRP A 1 211 ? -8.932 10.567 31.812 1.00 54.50 211 TRP A O 1
ATOM 1677 N N . GLY A 1 212 ? -6.950 10.909 32.785 1.00 60.16 212 GLY A N 1
ATOM 1678 C CA . GLY A 1 212 ? -7.283 12.249 33.277 1.00 60.16 212 GLY A CA 1
ATOM 1679 C C . GLY A 1 212 ? -7.473 13.285 32.160 1.00 60.16 212 GLY A C 1
ATOM 1680 O O . GLY A 1 212 ? -8.298 14.180 32.298 1.00 60.16 212 GLY A O 1
ATOM 1681 N N . PHE A 1 213 ? -6.759 13.156 31.036 1.00 60.09 213 PHE A N 1
ATOM 1682 C CA . PHE A 1 213 ? -6.981 13.979 29.841 1.00 60.09 213 PHE A CA 1
ATOM 1683 C C . PHE A 1 213 ? -8.270 13.519 29.145 1.00 60.09 213 PHE A C 1
ATOM 1685 O O . PHE A 1 213 ? -9.213 14.278 28.962 1.00 60.09 213 PHE A O 1
ATOM 1692 N N . ILE A 1 214 ? -8.376 12.235 28.839 1.00 59.47 214 ILE A N 1
ATOM 1693 C CA . ILE A 1 214 ? -9.433 11.714 27.974 1.00 59.47 214 ILE A CA 1
ATOM 1694 C C . ILE A 1 214 ? -10.782 11.725 28.680 1.00 59.47 214 ILE A C 1
ATOM 1696 O O . ILE A 1 214 ? -11.752 12.170 28.088 1.00 59.47 214 ILE A O 1
ATOM 1700 N N . TYR A 1 215 ? -10.874 11.382 29.957 1.00 59.91 215 TYR A N 1
ATOM 1701 C CA . TYR A 1 215 ? -12.132 11.507 30.686 1.00 59.91 215 TYR A CA 1
ATOM 1702 C C . TYR A 1 215 ? -12.580 12.970 30.821 1.00 59.91 215 TYR A C 1
ATOM 1704 O O . TYR A 1 215 ? -13.725 13.286 30.510 1.00 59.91 215 TYR A O 1
ATOM 1712 N N . ASN A 1 216 ? -11.680 13.892 31.185 1.00 61.16 216 ASN A N 1
ATOM 1713 C CA . ASN A 1 216 ? -12.048 15.302 31.366 1.00 61.16 216 ASN A CA 1
ATOM 1714 C C . ASN A 1 216 ? -12.374 16.031 30.054 1.00 61.16 216 ASN A C 1
ATOM 1716 O O . ASN A 1 216 ? -13.177 16.963 30.073 1.00 61.16 216 ASN A O 1
ATOM 1720 N N . TYR A 1 217 ? -11.783 15.632 28.923 1.00 70.38 217 TYR A N 1
ATOM 1721 C CA . TYR A 1 217 ? -12.063 16.246 27.622 1.00 70.38 217 TYR A CA 1
ATOM 1722 C C . TYR A 1 217 ? -13.172 15.520 26.858 1.00 70.38 217 TYR A C 1
ATOM 1724 O O . TYR A 1 217 ? -14.093 16.176 26.391 1.00 70.38 217 TYR A O 1
ATOM 1732 N N . THR A 1 218 ? -13.161 14.189 26.786 1.00 69.19 218 THR A N 1
ATOM 1733 C CA . THR A 1 218 ? -14.132 13.390 26.009 1.00 69.19 218 THR A CA 1
ATOM 1734 C C . THR A 1 218 ? -15.516 13.431 26.654 1.00 69.19 218 THR A C 1
ATOM 1736 O O . THR A 1 218 ? -16.495 13.709 25.967 1.00 69.19 218 THR A O 1
ATOM 1739 N N . ALA A 1 219 ? -15.615 13.273 27.983 1.00 70.62 219 ALA A N 1
ATOM 1740 C CA . ALA A 1 219 ? -16.901 13.392 28.677 1.00 70.62 219 ALA A CA 1
ATOM 1741 C C . ALA A 1 219 ? -17.446 14.829 28.627 1.00 70.62 219 ALA A C 1
ATOM 1743 O O . ALA A 1 219 ? -18.650 15.031 28.517 1.00 70.62 219 ALA A O 1
ATOM 1744 N N . LYS A 1 220 ? -16.575 15.847 28.646 1.00 75.00 220 LYS A N 1
ATOM 1745 C CA . LYS A 1 220 ? -16.991 17.252 28.507 1.00 75.00 220 LYS A CA 1
ATOM 1746 C C . LYS A 1 220 ? -17.398 17.612 27.077 1.00 75.00 220 LYS A C 1
ATOM 1748 O O . LYS A 1 220 ? -18.310 18.420 26.900 1.00 75.00 220 LYS A O 1
ATOM 1753 N N . PHE A 1 221 ? -16.712 17.052 26.083 1.00 81.31 221 PHE A N 1
ATOM 1754 C CA . PHE A 1 221 ? -16.958 17.299 24.665 1.00 81.31 221 PHE A CA 1
ATOM 1755 C C . PHE A 1 221 ? -18.257 16.630 24.219 1.00 81.31 221 PHE A C 1
ATOM 1757 O O . PHE A 1 221 ? -19.150 17.313 23.729 1.00 81.31 221 PHE A O 1
ATOM 1764 N N . PHE A 1 222 ? -18.398 15.327 24.473 1.00 82.69 222 PHE A N 1
ATOM 1765 C CA . PHE A 1 222 ? -19.576 14.566 24.064 1.00 82.69 222 PHE A CA 1
ATOM 1766 C C . PHE A 1 222 ? -20.747 14.682 25.047 1.00 82.69 222 PHE A C 1
ATOM 1768 O O . PHE A 1 222 ? -21.883 14.462 24.647 1.00 82.69 222 PHE A O 1
ATOM 1775 N N . ARG A 1 223 ? -20.526 15.089 26.306 1.00 80.50 223 ARG A N 1
ATOM 1776 C CA . ARG A 1 223 ? -21.576 15.261 27.332 1.00 80.50 223 ARG A CA 1
ATOM 1777 C C . ARG A 1 223 ? -22.488 14.027 27.421 1.00 80.50 223 ARG A C 1
ATOM 1779 O O . ARG A 1 223 ? -22.023 12.950 27.778 1.00 80.50 223 ARG A O 1
ATOM 1786 N N . GLU A 1 224 ? -23.769 14.189 27.085 1.00 81.56 224 GLU A N 1
ATOM 1787 C CA . GLU A 1 224 ? -24.779 13.126 27.038 1.00 81.56 224 GLU A CA 1
ATOM 1788 C C . GLU A 1 224 ? -25.088 12.649 25.608 1.00 81.56 224 GLU A C 1
ATOM 1790 O O . GLU A 1 224 ? -26.112 12.007 25.381 1.00 81.56 224 GLU A O 1
ATOM 1795 N N . GLN A 1 225 ? -24.238 12.955 24.622 1.00 88.44 225 GLN A N 1
ATOM 1796 C CA . GLN A 1 225 ? -24.393 12.442 23.262 1.00 88.44 225 GLN A CA 1
ATOM 1797 C C . GLN A 1 225 ? -24.297 10.916 23.281 1.00 88.44 225 GLN A C 1
ATOM 1799 O O . GLN A 1 225 ? -23.279 10.337 23.658 1.00 88.44 225 GLN A O 1
ATOM 1804 N N . ARG A 1 226 ? -25.372 10.257 22.860 1.00 92.94 226 ARG A N 1
ATOM 1805 C CA . ARG A 1 226 ? -25.498 8.799 22.847 1.00 92.94 226 ARG A CA 1
ATOM 1806 C C . ARG A 1 226 ? -25.504 8.262 21.424 1.00 92.94 226 ARG A C 1
ATOM 1808 O O . ARG A 1 226 ? -25.882 8.974 20.500 1.00 92.94 226 ARG A O 1
ATOM 1815 N N . GLY A 1 227 ? -25.131 6.993 21.275 1.00 94.44 227 GLY A N 1
ATOM 1816 C CA . GLY A 1 227 ? -25.269 6.270 20.008 1.00 94.44 227 GLY A CA 1
ATOM 1817 C C . GLY A 1 227 ? -24.277 6.664 18.910 1.00 94.44 227 GLY A C 1
ATOM 1818 O O . GLY A 1 227 ? -24.570 6.422 17.745 1.00 94.44 227 GLY A O 1
ATOM 1819 N N . GLY A 1 228 ? -23.133 7.263 19.258 1.00 95.75 228 GLY A N 1
ATOM 1820 C CA . GLY A 1 228 ? -22.067 7.539 18.289 1.00 95.75 228 GLY A CA 1
ATOM 1821 C C . GLY A 1 228 ? -21.274 6.287 17.896 1.00 95.75 228 GLY A C 1
ATOM 1822 O O . GLY A 1 228 ? -21.367 5.239 18.549 1.00 95.75 228 GLY A O 1
ATOM 1823 N N . PHE A 1 229 ? -20.467 6.413 16.843 1.00 97.88 229 PHE A N 1
ATOM 1824 C CA . PHE A 1 229 ? -19.525 5.400 16.375 1.00 97.88 229 PHE A CA 1
ATOM 1825 C C . PHE A 1 229 ? -18.076 5.868 16.553 1.00 97.88 229 PHE A C 1
ATOM 1827 O O . PHE A 1 229 ? -17.656 6.867 15.962 1.00 97.88 229 PHE A O 1
ATOM 1834 N N . PHE A 1 230 ? -17.287 5.137 17.342 1.00 96.94 230 PHE A N 1
ATOM 1835 C CA . PHE A 1 230 ? -15.863 5.426 17.529 1.00 96.94 230 PHE A CA 1
ATOM 1836 C C . PHE A 1 230 ? -14.955 4.456 16.767 1.00 96.94 230 PHE A C 1
ATOM 1838 O O . PHE A 1 230 ? -15.322 3.319 16.471 1.00 96.94 230 PHE A O 1
ATOM 1845 N N . VAL A 1 231 ? -13.717 4.878 16.528 1.00 97.88 231 VAL A N 1
ATOM 1846 C CA . VAL A 1 231 ? -12.627 4.026 16.049 1.00 97.88 231 VAL A CA 1
ATOM 1847 C C . VAL A 1 231 ? -11.396 4.274 16.921 1.00 97.88 231 VAL A C 1
ATOM 1849 O O . VAL A 1 231 ? -10.955 5.414 17.042 1.00 97.88 231 VAL A O 1
ATOM 1852 N N . GLU A 1 232 ? -10.838 3.223 17.522 1.00 94.75 232 GLU A N 1
ATOM 1853 C CA . GLU A 1 232 ? -9.632 3.282 18.361 1.00 94.75 232 GLU A CA 1
ATOM 1854 C C . GLU A 1 232 ? -8.546 2.352 17.814 1.00 94.75 232 GLU A C 1
ATOM 1856 O O . GLU A 1 232 ? -8.718 1.131 17.801 1.00 94.75 232 GLU A O 1
ATOM 1861 N N . ALA A 1 233 ? -7.429 2.932 17.372 1.00 93.44 233 ALA A N 1
ATOM 1862 C CA . ALA A 1 233 ? -6.232 2.206 16.969 1.00 93.44 233 ALA A CA 1
ATOM 1863 C C . ALA A 1 233 ? -5.247 2.087 18.144 1.00 93.44 233 ALA A C 1
ATOM 1865 O O . ALA A 1 233 ? -5.021 3.043 18.881 1.00 93.44 233 ALA A O 1
ATOM 1866 N N . GLY A 1 234 ? -4.687 0.892 18.349 1.00 89.56 234 GLY A N 1
ATOM 1867 C CA . GLY A 1 234 ? -3.816 0.608 19.494 1.00 89.56 234 GLY A CA 1
ATOM 1868 C C . GLY A 1 234 ? -4.592 0.468 20.806 1.00 89.56 234 GLY A C 1
ATOM 1869 O O . GLY A 1 234 ? -4.278 1.125 21.800 1.00 89.56 234 GLY A O 1
ATOM 1870 N N . ALA A 1 235 ? -5.629 -0.373 20.805 1.00 91.06 235 ALA A N 1
ATOM 1871 C CA . ALA A 1 235 ? -6.528 -0.577 21.941 1.00 91.06 235 ALA A CA 1
ATOM 1872 C C . ALA A 1 235 ? -5.911 -1.360 23.122 1.00 91.06 235 ALA A C 1
ATOM 1874 O O . ALA A 1 235 ? -6.568 -1.516 24.156 1.00 91.06 235 ALA A O 1
ATOM 1875 N N . LEU A 1 236 ? -4.670 -1.843 22.999 1.00 87.88 236 LEU A N 1
ATOM 1876 C CA . LEU A 1 236 ? -3.952 -2.628 24.002 1.00 87.88 236 LEU A CA 1
ATOM 1877 C C . LEU A 1 236 ? -4.766 -3.852 24.449 1.00 87.88 236 LEU A C 1
ATOM 1879 O O . LEU A 1 236 ? -5.156 -4.683 23.637 1.00 87.88 236 LEU A O 1
ATOM 1883 N N . ASP A 1 237 ? -5.024 -3.986 25.749 1.00 87.94 237 ASP A N 1
ATOM 1884 C CA . ASP A 1 237 ? -5.809 -5.081 26.318 1.00 87.94 237 ASP A CA 1
ATOM 1885 C C . ASP A 1 237 ? -7.318 -4.789 26.338 1.00 87.94 237 ASP A C 1
ATOM 1887 O O . ASP A 1 237 ? -8.069 -5.504 26.998 1.00 87.94 237 ASP A O 1
ATOM 1891 N N . GLY A 1 238 ? -7.770 -3.732 25.657 1.00 89.44 238 GLY A N 1
ATOM 1892 C CA . GLY A 1 238 ? -9.177 -3.364 25.544 1.00 89.44 238 GLY A CA 1
ATOM 1893 C C . GLY A 1 238 ? -9.792 -2.740 26.794 1.00 89.44 238 GLY A C 1
ATOM 1894 O O . GLY A 1 238 ? -10.988 -2.447 26.787 1.00 89.44 238 GLY A O 1
ATOM 1895 N N . GLU A 1 239 ? -9.037 -2.523 27.867 1.00 87.06 239 GLU A N 1
ATOM 1896 C CA . GLU A 1 239 ? -9.560 -1.925 29.096 1.00 87.06 239 GLU A CA 1
ATOM 1897 C C . GLU A 1 239 ? -8.583 -0.901 29.683 1.00 87.06 239 GLU A C 1
ATOM 1899 O O . GLU A 1 239 ? -8.978 0.229 29.984 1.00 87.06 239 GLU A O 1
ATOM 1904 N N . LYS A 1 240 ? -7.307 -1.259 29.819 1.00 78.56 240 LYS A N 1
ATOM 1905 C CA . LYS A 1 240 ? -6.276 -0.409 30.400 1.00 78.56 240 LYS A CA 1
ATOM 1906 C C . LYS A 1 240 ? -5.998 0.733 29.438 1.00 78.56 240 LYS A C 1
ATOM 1908 O O . LYS A 1 240 ? -5.638 0.513 28.287 1.00 78.56 240 LYS A O 1
ATOM 1913 N N . SER A 1 241 ? -6.137 1.962 29.929 1.00 76.00 241 SER A N 1
ATOM 1914 C CA . SER A 1 241 ? -5.944 3.171 29.119 1.00 76.00 241 SER A CA 1
ATOM 1915 C C . SER A 1 241 ? -6.839 3.240 27.869 1.00 76.00 241 SER A C 1
ATOM 1917 O O . SER A 1 241 ? -6.505 3.978 26.945 1.00 76.00 241 SER A O 1
ATOM 1919 N N . SER A 1 242 ? -7.961 2.501 27.824 1.00 85.56 242 SER A N 1
ATOM 1920 C CA . SER A 1 242 ? -8.897 2.592 26.698 1.00 85.56 242 SER A CA 1
ATOM 1921 C C . SER A 1 242 ? -9.610 3.937 26.708 1.00 85.56 242 SER A C 1
ATOM 1923 O O . SER A 1 242 ? -10.129 4.390 27.733 1.00 85.56 242 SER A O 1
ATOM 1925 N N . ASN A 1 243 ? -9.681 4.542 25.532 1.00 84.88 243 ASN A N 1
ATOM 1926 C CA . ASN A 1 243 ? -10.245 5.871 25.325 1.00 84.88 243 ASN A CA 1
ATOM 1927 C C . ASN A 1 243 ? -11.743 5.816 25.017 1.00 84.88 243 ASN A C 1
ATOM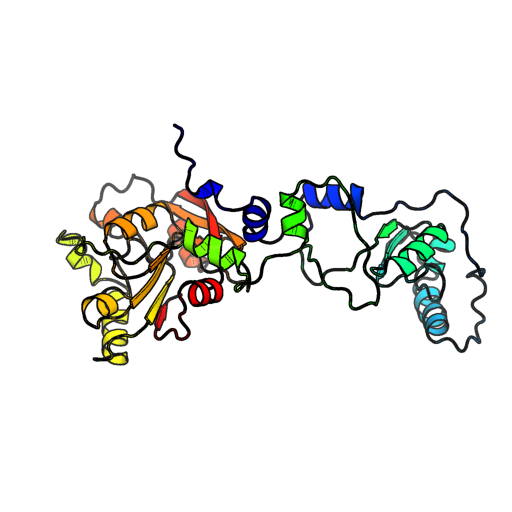 1929 O O . ASN A 1 243 ? -12.440 6.825 25.096 1.00 84.88 243 ASN A O 1
ATOM 1933 N N . THR A 1 244 ? -12.242 4.624 24.693 1.00 90.50 244 THR A N 1
ATOM 1934 C CA . THR A 1 244 ? -13.591 4.407 24.162 1.00 90.50 244 THR A CA 1
ATOM 1935 C C . THR A 1 244 ? -14.482 3.571 25.074 1.00 90.50 244 THR A C 1
ATOM 1937 O O . THR A 1 244 ? -15.703 3.613 24.937 1.00 90.50 244 THR A O 1
ATOM 1940 N N . LEU A 1 245 ? -13.911 2.858 26.058 1.00 90.44 245 LEU A N 1
ATOM 1941 C CA . LEU A 1 245 ? -14.671 1.975 26.954 1.00 90.44 245 LEU A CA 1
ATOM 1942 C C . LEU A 1 245 ? -15.800 2.704 27.693 1.00 90.44 245 LEU A C 1
ATOM 1944 O O . LEU A 1 245 ? -16.876 2.147 27.899 1.00 90.44 245 LEU A O 1
ATOM 1948 N N . TRP A 1 246 ? -15.566 3.951 28.106 1.00 87.56 246 TRP A N 1
ATOM 1949 C CA . TRP A 1 246 ? -16.581 4.736 28.807 1.00 87.56 246 TRP A CA 1
ATOM 1950 C C . TRP A 1 246 ? -17.764 5.107 27.899 1.00 87.56 246 TRP A C 1
ATOM 1952 O O . TRP A 1 246 ? -18.907 4.952 28.335 1.00 87.56 246 TRP A O 1
ATOM 1962 N N . LEU A 1 247 ? -17.490 5.529 26.654 1.00 90.12 247 LEU A N 1
ATOM 1963 C CA . LEU A 1 247 ? -18.503 5.851 25.638 1.00 90.12 247 LEU A CA 1
ATOM 1964 C C . LEU A 1 247 ? -19.389 4.632 25.360 1.00 90.12 247 LEU A C 1
ATOM 1966 O O . LEU A 1 247 ? -20.617 4.724 25.361 1.00 90.12 247 LEU A O 1
ATOM 1970 N N . GLU A 1 248 ? -18.751 3.476 25.192 1.00 93.94 248 GLU A N 1
ATOM 1971 C CA . GLU A 1 248 ? -19.416 2.197 24.961 1.00 93.94 248 GLU A CA 1
ATOM 1972 C C . GLU A 1 248 ? -20.343 1.822 26.129 1.00 93.94 248 GLU A C 1
ATOM 1974 O O . GLU A 1 248 ? -21.528 1.564 25.930 1.00 93.94 248 GLU A O 1
ATOM 1979 N N . LYS A 1 249 ? -19.830 1.859 27.368 1.00 91.00 249 LYS A N 1
ATOM 1980 C CA . LYS A 1 249 ? -20.565 1.408 28.562 1.00 91.00 249 LYS A CA 1
ATOM 1981 C C . LYS A 1 249 ? -21.699 2.331 28.997 1.00 91.00 249 LYS A C 1
ATOM 1983 O O . LYS A 1 249 ? -22.706 1.842 29.498 1.00 91.00 249 LYS A O 1
ATOM 1988 N N . HIS A 1 250 ? -21.507 3.647 28.909 1.00 88.75 250 HIS A N 1
ATOM 1989 C CA . HIS A 1 250 ? -22.405 4.612 29.558 1.00 88.75 250 HIS A CA 1
ATOM 1990 C C . HIS A 1 250 ? -23.240 5.419 28.571 1.00 88.75 250 HIS A C 1
ATOM 1992 O O . HIS A 1 250 ? -24.329 5.872 28.933 1.00 88.75 250 HIS A O 1
ATOM 1998 N N . LEU A 1 251 ? -22.766 5.583 27.333 1.00 91.19 251 LEU A N 1
ATOM 1999 C CA . LEU A 1 251 ? -23.422 6.394 26.309 1.00 91.19 251 LEU A CA 1
ATOM 2000 C C . LEU A 1 251 ? -23.976 5.560 25.141 1.00 91.19 251 LEU A C 1
ATOM 2002 O O . LEU A 1 251 ? -24.473 6.128 24.171 1.00 91.19 251 LEU A O 1
ATOM 2006 N N . ASN A 1 252 ? -23.953 4.226 25.233 1.00 94.75 252 ASN A N 1
ATOM 2007 C CA . ASN A 1 252 ? -24.407 3.312 24.176 1.00 94.75 252 ASN A CA 1
ATOM 2008 C C . ASN A 1 252 ? -23.703 3.553 22.832 1.00 94.75 252 ASN A C 1
ATOM 2010 O O . ASN A 1 252 ? -24.319 3.414 21.776 1.00 94.75 252 ASN A O 1
ATOM 2014 N N . TRP A 1 253 ? -22.437 3.970 22.858 1.00 96.19 253 TRP A N 1
ATOM 2015 C CA . TRP A 1 253 ? -21.666 4.081 21.626 1.00 96.19 253 TRP A CA 1
ATOM 2016 C C . TRP A 1 253 ? -21.296 2.695 21.114 1.00 96.19 253 TRP A C 1
ATOM 2018 O O . TRP A 1 253 ? -21.018 1.778 21.887 1.00 96.19 253 TRP A O 1
ATOM 2028 N N . THR A 1 254 ? -21.257 2.571 19.797 1.00 97.94 254 THR A N 1
ATOM 2029 C CA . THR A 1 254 ? -20.683 1.413 19.111 1.00 97.94 254 THR A CA 1
ATOM 2030 C C . THR A 1 254 ? -19.336 1.814 18.523 1.00 97.94 254 THR A C 1
ATOM 2032 O O . THR A 1 254 ? -18.961 2.987 18.550 1.00 97.94 254 THR A O 1
ATOM 2035 N N . GLY A 1 255 ? -18.563 0.859 18.020 1.00 97.81 255 GLY A N 1
ATOM 2036 C CA . GLY A 1 255 ? -17.293 1.228 17.419 1.00 97.81 255 GLY A CA 1
ATOM 2037 C C . GLY A 1 255 ? -16.464 0.066 16.923 1.00 97.81 255 GLY A C 1
ATOM 2038 O O . GLY A 1 255 ? -16.902 -1.088 16.928 1.00 97.81 255 GLY A O 1
ATOM 2039 N N . LEU A 1 256 ? -15.251 0.418 16.516 1.00 98.44 256 LEU A N 1
ATOM 2040 C CA . LEU A 1 256 ? -14.187 -0.468 16.074 1.00 98.44 256 LEU A CA 1
ATOM 2041 C C . LEU A 1 256 ? -12.943 -0.245 16.943 1.00 98.44 256 LEU A C 1
ATOM 2043 O O . LEU A 1 256 ? -12.471 0.882 17.079 1.00 98.44 256 LEU A O 1
ATOM 2047 N N . ILE A 1 257 ? -12.391 -1.321 17.495 1.00 97.44 257 ILE A N 1
ATOM 2048 C CA . ILE A 1 257 ? -11.123 -1.336 18.228 1.00 97.44 257 ILE A CA 1
ATOM 2049 C C . ILE A 1 257 ? -10.098 -2.196 17.487 1.00 97.44 257 ILE A C 1
ATOM 2051 O O . ILE A 1 257 ? -10.388 -3.311 17.052 1.00 97.44 257 ILE A O 1
ATOM 2055 N N . LEU A 1 258 ? -8.889 -1.671 17.330 1.00 97.00 258 LEU A N 1
ATOM 2056 C CA . LEU A 1 258 ? -7.803 -2.298 16.583 1.00 97.00 258 LEU A CA 1
ATOM 2057 C C . LEU A 1 258 ? -6.601 -2.464 17.502 1.00 97.00 258 LEU A C 1
ATOM 2059 O O . LEU A 1 258 ? -6.169 -1.506 18.140 1.00 97.00 258 LEU A O 1
ATOM 2063 N N . GLU A 1 259 ? -6.039 -3.664 17.551 1.00 94.62 259 GLU A N 1
ATOM 2064 C CA . GLU A 1 259 ? -4.790 -3.925 18.262 1.00 94.62 259 GLU A CA 1
ATOM 2065 C C . GLU A 1 259 ? -3.953 -4.908 17.437 1.00 94.62 259 GLU A C 1
ATOM 2067 O O . GLU A 1 259 ? -4.340 -6.069 17.338 1.00 94.62 259 GLU A O 1
ATOM 2072 N N . PRO A 1 260 ? -2.850 -4.462 16.807 1.00 92.88 260 PRO A N 1
ATOM 2073 C CA . PRO A 1 260 ? -2.038 -5.317 15.947 1.00 92.88 260 PRO A CA 1
ATOM 2074 C C . PRO A 1 260 ? -1.120 -6.275 16.713 1.00 92.88 260 PRO A C 1
ATOM 2076 O O . PRO A 1 260 ? -0.623 -7.220 16.100 1.00 92.88 260 PRO A O 1
ATOM 2079 N N . ASN A 1 261 ? -0.832 -6.033 17.999 1.00 89.06 261 ASN A N 1
ATOM 2080 C CA . ASN A 1 261 ? -0.026 -6.952 18.794 1.00 89.06 261 ASN A CA 1
ATOM 2081 C C . ASN A 1 261 ? -0.886 -8.164 19.207 1.00 89.06 261 ASN A C 1
ATOM 2083 O O . ASN A 1 261 ? -1.836 -8.003 19.980 1.00 89.06 261 ASN A O 1
ATOM 2087 N N . PRO A 1 262 ? -0.544 -9.393 18.781 1.00 86.62 262 PRO A N 1
ATOM 2088 C CA . PRO A 1 262 ? -1.389 -10.565 19.000 1.00 86.62 262 PRO A CA 1
ATOM 2089 C C . PRO A 1 262 ? -1.572 -10.915 20.482 1.00 86.62 262 PRO A C 1
ATOM 2091 O O . PRO A 1 262 ? -2.640 -11.385 20.877 1.00 86.62 262 PRO A O 1
ATOM 2094 N N . TYR A 1 263 ? -0.566 -10.657 21.322 1.00 85.50 263 TYR A N 1
ATOM 2095 C CA . TYR A 1 263 ? -0.641 -10.916 22.760 1.00 85.50 263 TYR A CA 1
ATOM 2096 C C . TYR A 1 263 ? -1.580 -9.931 23.474 1.00 85.50 263 TYR A C 1
ATOM 2098 O O . TYR A 1 263 ? -2.398 -10.335 24.305 1.00 85.50 263 TYR A O 1
ATOM 2106 N N . SER A 1 264 ? -1.512 -8.643 23.129 1.00 87.19 264 SER A N 1
ATOM 2107 C CA . SER A 1 264 ? -2.457 -7.628 23.613 1.00 87.19 264 SER A CA 1
ATOM 2108 C C . SER A 1 264 ? -3.870 -7.891 23.093 1.00 87.19 264 SER A C 1
ATOM 2110 O O . SER A 1 264 ? -4.818 -7.906 23.880 1.00 87.19 264 SER A O 1
ATOM 2112 N N . PHE A 1 265 ? -4.008 -8.214 21.804 1.00 92.44 265 PHE A N 1
ATOM 2113 C CA . PHE A 1 265 ? -5.292 -8.529 21.186 1.00 92.44 265 PHE A CA 1
ATOM 2114 C C . PHE A 1 265 ? -5.976 -9.729 21.851 1.00 92.44 265 PHE A C 1
ATOM 2116 O O . PHE A 1 265 ? -7.176 -9.689 22.125 1.00 92.44 265 PHE A O 1
ATOM 2123 N N . GLN A 1 266 ? -5.226 -10.782 22.192 1.00 90.50 266 GLN A N 1
ATOM 2124 C CA . GLN A 1 266 ? -5.779 -11.924 22.921 1.00 90.50 266 GLN A CA 1
ATOM 2125 C C . GLN A 1 266 ? -6.408 -11.486 24.252 1.00 90.50 266 GLN A C 1
ATOM 2127 O O . GLN A 1 266 ? -7.525 -11.893 24.577 1.00 90.50 266 GLN A O 1
ATOM 2132 N N . LYS A 1 267 ? -5.734 -10.611 25.009 1.00 91.12 267 LYS A N 1
ATOM 2133 C CA . LYS A 1 267 ? -6.278 -10.052 26.259 1.00 91.12 267 LYS A CA 1
ATOM 2134 C C . LYS A 1 267 ? -7.516 -9.194 26.008 1.00 91.12 267 LYS A C 1
ATOM 2136 O O . LYS A 1 267 ? -8.489 -9.335 26.747 1.00 91.12 267 LYS A O 1
ATOM 2141 N N . LEU A 1 268 ? -7.497 -8.370 24.961 1.00 93.19 268 LEU A N 1
ATOM 2142 C CA . LEU A 1 268 ? -8.619 -7.531 24.533 1.00 93.19 268 LEU A CA 1
ATOM 2143 C C . LEU A 1 268 ? -9.873 -8.355 24.262 1.00 93.19 268 LEU A C 1
ATOM 2145 O O . LEU A 1 268 ? -10.944 -8.036 24.782 1.00 93.19 268 LEU A O 1
ATOM 2149 N N . VAL A 1 269 ? -9.750 -9.457 23.525 1.00 94.12 269 VAL A N 1
ATOM 2150 C CA . VAL A 1 269 ? -10.879 -10.352 23.235 1.00 94.12 269 VAL A CA 1
ATOM 2151 C C . VAL A 1 269 ? -11.495 -10.913 24.518 1.00 94.12 269 VAL A C 1
ATOM 2153 O O . VAL A 1 269 ? -12.721 -10.984 24.643 1.00 94.12 269 VAL A O 1
ATOM 2156 N N . HIS A 1 270 ? -10.672 -11.240 25.517 1.00 94.81 270 HIS A N 1
ATOM 2157 C CA . HIS A 1 270 ? -11.160 -11.734 26.802 1.00 94.81 270 HIS A CA 1
ATOM 2158 C C . HIS A 1 270 ? -11.952 -10.703 27.609 1.00 94.81 270 HIS A C 1
ATOM 2160 O O . HIS A 1 270 ? -12.690 -11.127 28.498 1.00 94.81 270 HIS A O 1
ATOM 2166 N N . LYS A 1 271 ? -11.870 -9.398 27.304 1.00 94.94 271 LYS A N 1
ATOM 2167 C CA . LYS A 1 271 ? -12.642 -8.344 27.989 1.00 94.94 271 LYS A CA 1
ATOM 2168 C C . LYS A 1 271 ? -14.114 -8.281 27.595 1.00 94.94 271 LYS A C 1
ATOM 2170 O O . LYS A 1 271 ? -14.885 -7.608 28.278 1.00 94.94 271 LYS A O 1
ATOM 2175 N N . GLN A 1 272 ? -14.520 -8.995 26.542 1.00 97.31 272 GLN A N 1
ATOM 2176 C CA . GLN A 1 272 ? -15.912 -9.047 26.075 1.00 97.31 272 GLN A CA 1
ATOM 2177 C C . GLN A 1 272 ? -16.484 -7.655 25.744 1.00 97.31 272 GLN A C 1
ATOM 2179 O O . GLN A 1 272 ? -17.611 -7.320 26.115 1.00 97.31 272 GLN A O 1
ATOM 2184 N N . ARG A 1 273 ? -15.689 -6.830 25.050 1.00 97.19 273 ARG A N 1
ATOM 2185 C CA . ARG A 1 273 ? -16.109 -5.507 24.560 1.00 97.19 273 ARG A CA 1
ATOM 2186 C C . ARG A 1 273 ? -17.330 -5.612 23.638 1.00 97.19 273 ARG A C 1
ATOM 2188 O O . ARG A 1 273 ? -17.523 -6.612 22.943 1.00 97.19 273 ARG A O 1
ATOM 2195 N N . LYS A 1 274 ? -18.142 -4.555 23.616 1.00 97.81 274 LYS A N 1
ATOM 2196 C CA . LYS A 1 274 ? -19.344 -4.395 22.775 1.00 97.81 274 LYS A CA 1
ATOM 2197 C C . LYS A 1 274 ? -19.059 -3.638 21.473 1.00 97.81 274 LYS A C 1
ATOM 2199 O O . LYS A 1 274 ? -19.977 -3.144 20.828 1.00 97.81 274 LYS A O 1
ATOM 2204 N N . ALA A 1 275 ? -17.791 -3.577 21.085 1.00 97.62 275 ALA A N 1
ATOM 2205 C CA . ALA A 1 275 ? -17.308 -3.012 19.834 1.00 97.62 275 ALA A CA 1
ATOM 2206 C C . ALA A 1 275 ? -16.762 -4.119 18.923 1.00 97.62 275 ALA A C 1
ATOM 2208 O O . ALA A 1 275 ? -16.374 -5.189 19.398 1.00 97.62 275 ALA A O 1
ATOM 2209 N N . TRP A 1 276 ? -16.723 -3.853 17.619 1.00 98.44 276 TRP A N 1
ATOM 2210 C CA . TRP A 1 276 ? -16.002 -4.690 16.663 1.00 98.44 276 TRP A CA 1
ATOM 2211 C C . TRP A 1 276 ? -14.515 -4.663 16.990 1.00 98.44 276 TRP A C 1
ATOM 2213 O O . TRP A 1 276 ? -13.985 -3.595 17.275 1.00 98.44 276 TRP A O 1
ATOM 2223 N N . ALA A 1 277 ? -13.837 -5.804 16.923 1.00 98.00 277 ALA A N 1
ATOM 2224 C CA . ALA A 1 277 ? -12.406 -5.896 17.198 1.00 98.00 277 ALA A CA 1
ATOM 2225 C C . ALA A 1 277 ? -11.648 -6.470 15.995 1.00 98.00 277 ALA A C 1
ATOM 2227 O O . ALA A 1 277 ? -12.183 -7.323 15.289 1.00 98.00 277 ALA A O 1
ATOM 2228 N N . SER A 1 278 ? -10.409 -6.034 15.762 1.00 97.62 278 SER A N 1
ATOM 2229 C CA . SER A 1 278 ? -9.547 -6.623 14.726 1.00 97.62 278 SER A CA 1
ATOM 2230 C C . SER A 1 278 ? -8.068 -6.654 15.131 1.00 97.62 278 SER A C 1
ATOM 2232 O O . SER A 1 278 ? -7.535 -5.669 15.650 1.00 97.62 278 SER A O 1
ATOM 2234 N N . ASN A 1 279 ? -7.415 -7.802 14.899 1.00 95.88 279 ASN A N 1
ATOM 2235 C CA . ASN A 1 279 ? -5.999 -8.051 15.214 1.00 95.88 279 ASN A CA 1
ATOM 2236 C C . ASN A 1 279 ? -5.089 -7.593 14.068 1.00 95.88 279 ASN A C 1
ATOM 2238 O O . ASN A 1 279 ? -4.496 -8.395 13.344 1.00 95.88 279 ASN A O 1
ATOM 2242 N N . THR A 1 280 ? -5.101 -6.293 13.815 1.00 95.88 280 THR A N 1
ATOM 2243 C CA . THR A 1 280 ? -4.542 -5.668 12.611 1.00 95.88 280 THR A CA 1
ATOM 2244 C C . THR A 1 280 ? -4.204 -4.211 12.895 1.00 95.88 280 THR A C 1
ATOM 2246 O O . THR A 1 280 ? -4.754 -3.617 13.821 1.00 95.88 280 THR A O 1
ATOM 2249 N N . CYS A 1 281 ? -3.413 -3.595 12.026 1.00 94.88 281 CYS A N 1
ATOM 2250 C CA . CYS A 1 281 ? -3.161 -2.153 12.007 1.00 94.88 281 CYS A CA 1
ATOM 2251 C C . CYS A 1 281 ? -4.066 -1.402 11.014 1.00 94.88 281 CYS A C 1
ATOM 2253 O O . CYS A 1 281 ? -4.709 -1.991 10.137 1.00 94.88 281 CYS A O 1
ATOM 2255 N N . LEU A 1 282 ? -4.083 -0.072 11.130 1.00 95.12 282 LEU A N 1
ATOM 2256 C CA . LEU A 1 282 ? -4.578 0.802 10.068 1.00 95.12 282 LEU A CA 1
ATOM 2257 C C . LEU A 1 282 ? -3.490 0.986 9.013 1.00 95.12 282 LEU A C 1
ATOM 2259 O O . LEU A 1 282 ? -2.350 1.307 9.340 1.00 95.12 282 LEU A O 1
ATOM 2263 N N . SER A 1 283 ? -3.846 0.778 7.747 1.00 94.19 283 SER A N 1
ATOM 2264 C CA . SER A 1 283 ? -2.929 1.031 6.636 1.00 94.19 283 SER A CA 1
ATOM 2265 C C . SER A 1 283 ? -2.751 2.542 6.449 1.00 94.19 283 SER A C 1
ATOM 2267 O O . SER A 1 283 ? -3.757 3.252 6.360 1.00 94.19 283 SER A O 1
ATOM 2269 N N . PRO A 1 284 ? -1.509 3.041 6.326 1.00 90.31 284 PRO A N 1
ATOM 2270 C CA . PRO A 1 284 ? -1.242 4.423 5.926 1.00 90.31 284 PRO A CA 1
ATOM 2271 C C . PRO A 1 284 ? -1.477 4.655 4.421 1.00 90.31 284 PRO A C 1
ATOM 2273 O O . PRO A 1 284 ? -1.370 5.781 3.939 1.00 90.31 284 PRO A O 1
ATOM 2276 N N . HIS A 1 285 ? -1.784 3.596 3.667 1.00 90.81 285 HIS A N 1
ATOM 2277 C CA . HIS A 1 285 ? -2.055 3.622 2.234 1.00 90.81 285 HIS A CA 1
ATOM 2278 C C . HIS A 1 285 ? -3.547 3.379 1.951 1.00 90.81 285 HIS A C 1
ATOM 2280 O O . HIS A 1 285 ? -4.244 2.792 2.779 1.00 90.81 285 HIS A O 1
ATOM 2286 N N . PRO A 1 286 ? -4.061 3.750 0.761 1.00 90.69 286 PRO A N 1
ATOM 2287 C CA . PRO A 1 286 ? -5.450 3.483 0.366 1.00 90.69 286 PRO A CA 1
ATOM 2288 C C . PRO A 1 286 ? -5.725 2.006 0.012 1.00 90.69 286 PRO A C 1
ATOM 2290 O O . PRO A 1 286 ? -6.750 1.693 -0.590 1.00 90.69 286 PRO A O 1
ATOM 2293 N N . TYR A 1 287 ? -4.823 1.093 0.374 1.00 92.25 287 TYR A N 1
ATOM 2294 C CA . TYR A 1 287 ? -4.910 -0.341 0.115 1.00 92.25 287 TYR A CA 1
ATOM 2295 C C . TYR A 1 287 ? -4.389 -1.178 1.300 1.00 92.25 287 TYR A C 1
ATOM 2297 O O . TYR A 1 287 ? -3.622 -0.661 2.125 1.00 92.25 287 TYR A O 1
ATOM 2305 N N . PRO A 1 288 ? -4.793 -2.459 1.420 1.00 93.56 288 PRO A N 1
ATOM 2306 C CA . PRO A 1 288 ? -4.236 -3.379 2.408 1.00 93.56 288 PRO A CA 1
ATOM 2307 C C . PRO A 1 288 ? -2.747 -3.638 2.172 1.00 93.56 288 PRO A C 1
ATOM 2309 O O . PRO A 1 288 ? -2.291 -3.716 1.031 1.00 93.56 288 PRO A O 1
ATOM 2312 N N . ILE A 1 289 ? -1.994 -3.766 3.258 1.00 92.88 289 ILE A N 1
ATOM 2313 C CA . ILE A 1 289 ? -0.552 -4.016 3.221 1.00 92.88 289 ILE A CA 1
ATOM 2314 C C . ILE A 1 289 ? -0.131 -4.792 4.465 1.00 92.88 289 ILE A C 1
ATOM 2316 O O . ILE A 1 289 ? -0.644 -4.541 5.555 1.00 92.88 289 ILE A O 1
ATOM 2320 N N . GLN A 1 290 ? 0.821 -5.709 4.323 1.00 90.69 290 GLN A N 1
ATOM 2321 C CA . GLN A 1 290 ? 1.494 -6.305 5.468 1.00 90.69 290 GLN A CA 1
ATOM 2322 C C . GLN A 1 290 ? 2.680 -5.425 5.869 1.00 90.69 290 GLN A C 1
ATOM 2324 O O . GLN A 1 290 ? 3.509 -5.063 5.036 1.00 90.69 290 GLN A O 1
ATOM 2329 N N . GLN A 1 291 ? 2.765 -5.082 7.149 1.00 89.56 291 GLN A N 1
ATOM 2330 C CA . GLN A 1 291 ? 3.858 -4.287 7.700 1.00 89.56 291 GLN A CA 1
ATOM 2331 C C . GLN A 1 291 ? 4.525 -4.998 8.869 1.00 89.56 291 GLN A C 1
ATOM 2333 O O . GLN A 1 291 ? 3.991 -5.950 9.437 1.00 89.56 291 GLN A O 1
ATOM 2338 N N . VAL A 1 292 ? 5.718 -4.527 9.222 1.00 85.12 292 VAL A N 1
ATOM 2339 C CA . VAL A 1 292 ? 6.437 -5.003 10.400 1.00 85.12 292 VAL A CA 1
ATOM 2340 C C . VAL A 1 292 ? 6.035 -4.144 11.592 1.00 85.12 292 VAL A C 1
ATOM 2342 O O . VAL A 1 292 ? 6.278 -2.939 11.609 1.00 85.12 292 VAL A O 1
ATOM 2345 N N . LEU A 1 293 ? 5.427 -4.774 12.589 1.00 86.62 293 LEU A N 1
ATOM 2346 C CA . LEU A 1 293 ? 5.209 -4.217 13.912 1.00 86.62 293 LEU A CA 1
ATOM 2347 C C . LEU A 1 293 ? 6.478 -4.412 14.741 1.00 86.62 293 LEU A C 1
ATOM 2349 O O . LEU A 1 293 ? 6.929 -5.537 14.960 1.00 86.62 293 LEU A O 1
ATOM 2353 N N . VAL A 1 294 ? 7.030 -3.314 15.234 1.00 83.06 294 VAL A N 1
ATOM 2354 C CA . VAL A 1 294 ? 8.103 -3.307 16.223 1.00 83.06 294 VAL A CA 1
ATOM 2355 C C . VAL A 1 294 ? 7.453 -3.199 17.591 1.00 83.06 294 VAL A C 1
ATOM 2357 O O . VAL A 1 294 ? 6.674 -2.279 17.821 1.00 83.06 294 VAL A O 1
ATOM 2360 N N . SER A 1 295 ? 7.742 -4.129 18.495 1.00 78.06 295 SER A N 1
ATOM 2361 C CA . SER A 1 295 ? 7.224 -4.129 19.866 1.00 78.06 295 SER A CA 1
ATOM 2362 C C . SER A 1 295 ? 8.366 -4.189 20.865 1.00 78.06 295 SER A C 1
ATOM 2364 O O . SER A 1 295 ? 9.322 -4.942 20.691 1.00 78.06 295 SER A O 1
ATOM 2366 N N . VAL A 1 296 ? 8.264 -3.417 21.939 1.00 70.75 296 VAL A N 1
ATOM 2367 C CA . VAL A 1 296 ? 9.253 -3.433 23.015 1.00 70.75 296 VAL A CA 1
ATOM 2368 C C . VAL A 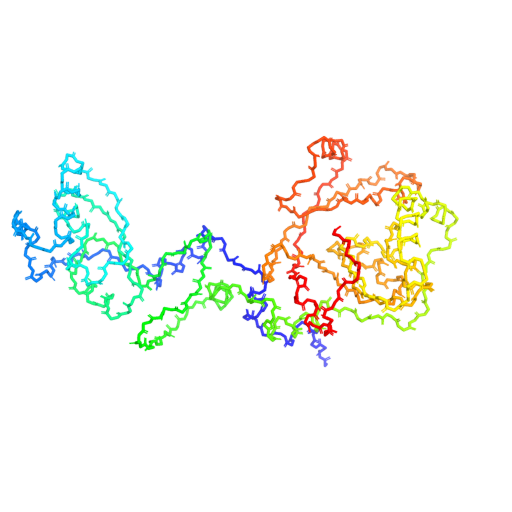1 296 ? 8.820 -4.421 24.098 1.00 70.75 296 VAL A C 1
ATOM 2370 O O . VAL A 1 296 ? 7.831 -4.194 24.795 1.00 70.75 296 VAL A O 1
ATOM 2373 N N . SER A 1 297 ? 9.576 -5.507 24.258 1.00 60.59 297 SER A N 1
ATOM 2374 C CA . SER A 1 297 ? 9.396 -6.493 25.323 1.00 60.59 297 SER A CA 1
ATOM 2375 C C . SER A 1 297 ? 10.299 -6.166 26.508 1.00 60.59 297 SER A C 1
ATOM 2377 O O . SER A 1 297 ? 11.515 -6.004 26.381 1.00 60.59 297 SER A O 1
ATOM 2379 N N . LEU A 1 298 ? 9.717 -6.057 27.697 1.00 54.19 298 LEU A N 1
ATOM 2380 C CA . LEU A 1 298 ? 10.497 -5.884 28.915 1.00 54.19 298 LEU A CA 1
ATOM 2381 C C . LEU A 1 298 ? 10.881 -7.255 29.447 1.00 54.19 298 LEU A C 1
ATOM 2383 O O . LEU A 1 298 ? 10.016 -8.059 29.774 1.00 54.19 298 LEU A O 1
ATOM 2387 N N . ASN A 1 299 ? 12.186 -7.486 29.556 1.00 49.00 299 ASN A N 1
ATOM 2388 C CA . ASN A 1 299 ? 12.733 -8.695 30.151 1.00 49.00 299 ASN A CA 1
ATOM 2389 C C . ASN A 1 299 ? 12.141 -8.951 31.551 1.00 49.00 299 ASN A C 1
ATOM 2391 O O . ASN A 1 299 ? 12.046 -8.027 32.367 1.00 49.00 299 ASN A O 1
ATOM 2395 N N . ASP A 1 300 ? 11.869 -10.223 31.859 1.00 46.62 300 ASP A N 1
ATOM 2396 C CA . ASP A 1 300 ? 11.308 -10.755 33.120 1.00 46.62 300 ASP A CA 1
ATOM 2397 C C . ASP A 1 300 ? 12.090 -10.383 34.401 1.00 46.62 300 ASP A C 1
ATOM 2399 O O . ASP A 1 300 ? 11.702 -10.726 35.516 1.00 46.62 300 ASP A O 1
ATOM 2403 N N . LYS A 1 301 ? 13.190 -9.629 34.293 1.00 44.38 301 LYS A N 1
ATOM 2404 C CA . LYS A 1 301 ? 14.010 -9.174 35.428 1.00 44.38 301 LYS A CA 1
ATOM 2405 C C . LYS A 1 301 ? 13.315 -8.146 36.332 1.00 44.38 301 LYS A C 1
ATOM 2407 O O . LYS A 1 301 ? 13.848 -7.818 37.391 1.00 44.38 301 LYS A O 1
ATOM 2412 N N . PHE A 1 302 ? 12.132 -7.650 35.967 1.00 48.34 302 PHE A N 1
ATOM 2413 C CA . PHE A 1 302 ? 11.296 -6.832 36.847 1.00 48.34 302 PHE A CA 1
ATOM 2414 C C . PHE A 1 302 ? 10.223 -7.690 37.536 1.00 48.34 302 PHE A C 1
ATOM 2416 O O . PHE A 1 302 ? 9.079 -7.741 37.100 1.00 48.34 302 PHE A O 1
ATOM 2423 N N . ASN A 1 303 ? 10.570 -8.288 38.681 1.00 41.91 303 ASN A N 1
ATOM 2424 C CA . ASN A 1 303 ? 9.657 -9.020 39.584 1.00 41.91 303 ASN A CA 1
ATOM 2425 C C . ASN A 1 303 ? 8.596 -8.141 40.284 1.00 41.91 303 ASN A C 1
ATOM 2427 O O . ASN A 1 303 ? 7.927 -8.574 41.223 1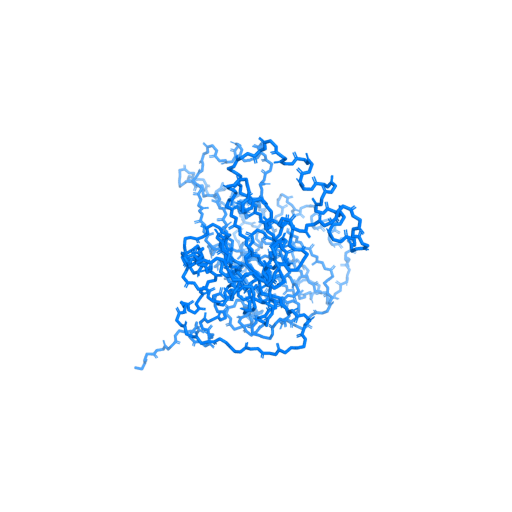.00 41.91 303 ASN A O 1
ATOM 2431 N N . ASN A 1 304 ? 8.444 -6.880 39.881 1.00 48.50 304 ASN A N 1
ATOM 2432 C CA . ASN A 1 304 ? 7.517 -5.968 40.528 1.00 48.50 304 ASN A CA 1
ATOM 2433 C C . ASN A 1 304 ? 6.198 -5.943 39.749 1.00 48.50 304 ASN A C 1
ATOM 2435 O O . ASN A 1 304 ? 6.110 -5.309 38.697 1.00 48.50 304 ASN A O 1
ATOM 2439 N N . LYS A 1 305 ? 5.167 -6.612 40.285 1.00 49.03 305 LYS A N 1
ATOM 2440 C CA . LYS A 1 305 ? 3.810 -6.668 39.710 1.00 49.03 305 LYS A CA 1
ATOM 2441 C C . LYS A 1 305 ? 3.247 -5.287 39.349 1.00 49.03 305 LYS A C 1
ATOM 2443 O O . LYS A 1 305 ? 2.510 -5.194 38.381 1.00 49.03 305 LYS A O 1
ATOM 2448 N N . ILE A 1 306 ? 3.638 -4.225 40.064 1.00 44.00 306 ILE A N 1
ATOM 2449 C CA . ILE A 1 306 ? 3.210 -2.835 39.811 1.00 44.00 306 ILE A CA 1
ATOM 2450 C C . ILE A 1 306 ? 3.864 -2.255 38.546 1.00 44.00 306 ILE A C 1
ATOM 2452 O O . ILE A 1 306 ? 3.235 -1.504 37.804 1.00 44.00 306 ILE A O 1
ATOM 2456 N N . LEU A 1 307 ? 5.122 -2.615 38.275 1.00 42.56 307 LEU A N 1
ATOM 2457 C CA . LEU A 1 307 ? 5.810 -2.238 37.040 1.00 42.56 307 LEU A CA 1
ATOM 2458 C C . LEU A 1 307 ? 5.335 -3.117 35.880 1.00 42.56 307 LEU A C 1
ATOM 2460 O O . LEU A 1 307 ? 5.058 -2.579 34.821 1.00 42.56 307 LEU A O 1
ATOM 2464 N N . GLN A 1 308 ? 5.111 -4.419 36.077 1.00 46.34 308 GLN A N 1
ATOM 2465 C CA . GLN A 1 308 ? 4.518 -5.284 35.043 1.00 46.34 308 GLN A CA 1
ATOM 2466 C C . GLN A 1 308 ? 3.087 -4.858 34.666 1.00 46.34 308 GLN A C 1
ATOM 2468 O O . GLN A 1 308 ? 2.742 -4.823 33.487 1.00 46.34 308 GLN A O 1
ATOM 2473 N N . SER A 1 309 ? 2.263 -4.461 35.643 1.00 47.56 309 SER A N 1
ATOM 2474 C CA . SER A 1 309 ? 0.922 -3.917 35.395 1.00 47.56 309 SER A CA 1
ATOM 2475 C C . SER A 1 309 ? 0.958 -2.477 34.881 1.00 47.56 309 SER A C 1
ATOM 2477 O O . SER A 1 309 ? 0.002 -2.040 34.248 1.00 47.56 309 SER A O 1
ATOM 2479 N N . GLY A 1 310 ? 2.038 -1.731 35.130 1.00 41.94 310 GLY A N 1
ATOM 2480 C CA . GLY A 1 310 ? 2.247 -0.348 34.692 1.00 41.94 310 GLY A CA 1
ATOM 2481 C C . GLY A 1 310 ? 2.822 -0.217 33.276 1.00 41.94 310 GLY A C 1
ATOM 2482 O O . GLY A 1 310 ? 2.352 0.633 32.528 1.00 41.94 310 GLY A O 1
ATOM 2483 N N . LEU A 1 311 ? 3.741 -1.102 32.876 1.00 44.22 311 LEU A N 1
ATOM 2484 C CA . LEU A 1 311 ? 4.588 -1.001 31.677 1.00 44.22 311 LEU A CA 1
ATOM 2485 C C . LEU A 1 311 ? 4.070 -1.710 30.409 1.00 44.22 311 LEU A C 1
ATOM 2487 O O . LEU A 1 311 ? 4.812 -1.814 29.434 1.00 44.22 311 LEU A O 1
ATOM 2491 N N . THR A 1 312 ? 2.794 -2.101 30.325 1.00 52.12 312 THR A N 1
ATOM 2492 C CA . THR A 1 312 ? 2.130 -2.091 29.003 1.00 52.12 312 THR A CA 1
ATOM 2493 C C . THR A 1 312 ? 1.927 -0.626 28.611 1.00 52.12 312 THR A C 1
ATOM 2495 O O . THR A 1 312 ? 0.867 -0.035 28.820 1.00 52.12 312 THR A O 1
ATOM 2498 N N . ASN A 1 313 ? 3.023 0.019 28.210 1.00 57.41 313 ASN A N 1
ATOM 2499 C CA . ASN A 1 313 ? 3.052 1.438 27.908 1.00 57.41 313 ASN A CA 1
ATOM 2500 C C . ASN A 1 313 ? 2.320 1.670 26.590 1.00 57.41 313 ASN A C 1
ATOM 2502 O O . ASN A 1 313 ? 2.563 0.995 25.592 1.00 57.41 313 ASN A O 1
ATOM 2506 N N . ARG A 1 314 ? 1.433 2.661 26.581 1.00 61.06 314 ARG A N 1
ATOM 2507 C CA . ARG A 1 314 ? 0.899 3.223 25.343 1.00 61.06 314 ARG A CA 1
ATOM 2508 C C . ARG A 1 314 ? 2.072 3.591 24.424 1.00 61.06 314 ARG A C 1
ATOM 2510 O O . ARG A 1 314 ? 3.033 4.196 24.894 1.00 61.06 314 ARG A O 1
ATOM 2517 N N . GLY A 1 315 ? 2.009 3.195 23.155 1.00 65.69 315 GLY A N 1
ATOM 2518 C CA . GLY A 1 315 ? 3.113 3.403 22.209 1.00 65.69 315 GLY A CA 1
ATOM 2519 C C . GLY A 1 315 ? 4.321 2.477 22.407 1.00 65.69 315 GLY A C 1
ATOM 2520 O O . GLY A 1 315 ? 5.397 2.780 21.904 1.00 65.69 315 GLY A O 1
ATOM 2521 N N . ALA A 1 316 ? 4.177 1.357 23.128 1.00 68.62 316 ALA A N 1
ATOM 2522 C CA . ALA A 1 316 ? 5.215 0.320 23.208 1.00 68.62 316 ALA A CA 1
ATOM 2523 C C . ALA A 1 316 ? 5.395 -0.470 21.899 1.00 68.62 316 ALA A C 1
ATOM 2525 O O . ALA A 1 316 ? 6.388 -1.187 21.759 1.00 68.62 316 ALA A O 1
ATOM 2526 N N . SER A 1 317 ? 4.459 -0.323 20.957 1.00 78.25 317 SER A N 1
ATOM 2527 C CA . SER A 1 317 ? 4.558 -0.878 19.613 1.00 78.25 317 SER A CA 1
ATOM 2528 C C . SER A 1 317 ? 4.307 0.195 18.558 1.00 78.25 317 SER A C 1
ATOM 2530 O O . SER A 1 317 ? 3.486 1.089 18.762 1.00 78.25 317 SER A O 1
ATOM 2532 N N . PHE A 1 318 ? 5.015 0.103 17.437 1.00 83.62 318 PHE A N 1
ATOM 2533 C CA . PHE A 1 318 ? 4.900 1.013 16.299 1.00 83.62 318 PHE A CA 1
ATOM 2534 C C . PHE A 1 318 ? 5.244 0.289 14.994 1.00 83.62 318 PHE A C 1
ATOM 2536 O O . PHE A 1 318 ? 5.873 -0.769 14.998 1.00 83.62 318 PHE A O 1
ATOM 2543 N N . LEU A 1 319 ? 4.808 0.842 13.866 1.00 84.19 319 LEU A N 1
ATOM 2544 C CA . LEU A 1 319 ? 5.111 0.294 12.545 1.00 84.19 319 LEU A CA 1
ATOM 2545 C C . LEU A 1 319 ? 6.547 0.668 12.153 1.00 84.19 319 LEU A C 1
ATOM 2547 O O . LEU A 1 319 ? 6.963 1.814 12.319 1.00 84.19 319 LEU A O 1
ATOM 2551 N N . LEU A 1 320 ? 7.319 -0.290 11.640 1.00 80.38 320 LEU A N 1
ATOM 2552 C CA . LEU A 1 320 ? 8.693 -0.055 11.194 1.00 80.38 320 LEU A CA 1
ATOM 2553 C C . LEU A 1 320 ? 8.725 1.071 10.144 1.00 80.38 320 LEU A C 1
ATOM 2555 O O . LEU A 1 320 ? 7.967 1.043 9.178 1.00 80.38 320 LEU A O 1
ATOM 2559 N N . GLY A 1 321 ? 9.600 2.061 10.339 1.00 74.25 321 GLY A N 1
ATOM 2560 C CA . GLY A 1 321 ? 9.672 3.270 9.504 1.00 74.25 321 GLY A CA 1
ATOM 2561 C C . GLY A 1 321 ? 8.812 4.444 9.995 1.00 74.25 321 GLY A C 1
ATOM 2562 O O . GLY A 1 321 ? 8.988 5.559 9.514 1.00 74.25 321 GLY A O 1
ATOM 2563 N N . TYR A 1 322 ? 7.946 4.227 10.989 1.00 72.00 322 TYR A N 1
ATOM 2564 C CA . TYR A 1 322 ? 7.207 5.269 11.705 1.00 72.00 322 TYR A CA 1
ATOM 2565 C C . TYR A 1 322 ? 7.820 5.420 13.103 1.00 72.00 322 TYR A C 1
ATOM 2567 O O . TYR A 1 322 ? 7.349 4.839 14.079 1.00 72.00 322 TYR A O 1
ATOM 2575 N N . GLU A 1 323 ? 8.953 6.124 13.186 1.00 58.66 323 GLU A N 1
ATOM 2576 C CA . GLU A 1 323 ? 9.726 6.252 14.426 1.00 58.66 323 GLU A CA 1
ATOM 2577 C C . GLU A 1 323 ? 8.963 7.014 15.526 1.00 58.66 323 GLU A C 1
ATOM 2579 O O . GLU A 1 323 ? 8.434 8.104 15.308 1.00 58.66 323 GLU A O 1
ATOM 2584 N N . LEU A 1 324 ? 8.988 6.474 16.752 1.00 58.22 324 LEU A N 1
ATOM 2585 C CA . LEU A 1 324 ? 8.831 7.280 17.968 1.00 58.22 324 LEU A CA 1
ATOM 2586 C C . LEU A 1 324 ? 10.024 8.240 18.113 1.00 58.22 324 LEU A C 1
ATOM 2588 O O . LEU A 1 324 ? 11.136 7.867 17.749 1.00 58.22 324 LEU A O 1
ATOM 2592 N N . ASP A 1 325 ? 9.813 9.405 18.734 1.00 58.53 325 ASP A N 1
ATOM 2593 C CA . ASP A 1 325 ? 10.867 10.361 19.114 1.00 58.53 325 ASP A CA 1
ATOM 2594 C C . ASP A 1 325 ? 12.144 9.650 19.621 1.00 58.53 325 ASP A C 1
ATOM 2596 O O . ASP A 1 325 ? 12.101 8.820 20.542 1.00 58.53 325 ASP A O 1
ATOM 2600 N N . ALA A 1 326 ? 13.285 9.981 19.007 1.00 54.19 326 ALA A N 1
ATOM 2601 C CA . ALA A 1 326 ? 14.594 9.381 19.257 1.00 54.19 326 ALA A CA 1
ATOM 2602 C C . ALA A 1 326 ? 15.019 9.420 20.742 1.00 54.19 326 ALA A C 1
ATOM 2604 O O . ALA A 1 326 ? 15.770 8.552 21.201 1.00 54.19 326 ALA A O 1
ATOM 2605 N N . GLU A 1 327 ? 14.540 10.396 21.520 1.00 53.56 327 GLU A N 1
ATOM 2606 C CA . GLU A 1 327 ? 14.782 10.510 22.964 1.00 53.56 327 GLU A CA 1
ATOM 2607 C C . GLU A 1 327 ? 14.032 9.417 23.756 1.00 53.56 327 GLU A C 1
ATOM 2609 O O . GLU A 1 327 ? 14.600 8.780 24.654 1.00 53.56 327 GLU A O 1
ATOM 2614 N N . ILE A 1 328 ? 12.772 9.146 23.390 1.00 54.56 328 ILE A N 1
ATOM 2615 C CA . ILE A 1 328 ? 11.920 8.113 24.007 1.00 54.56 328 ILE A CA 1
ATOM 2616 C C . ILE A 1 328 ? 12.418 6.723 23.613 1.00 54.56 328 ILE A C 1
ATOM 2618 O O . ILE A 1 328 ? 12.537 5.841 24.472 1.00 54.56 328 ILE A O 1
ATOM 2622 N N . GLN A 1 329 ? 12.804 6.549 22.348 1.00 56.12 329 GLN A N 1
ATOM 2623 C CA . GLN A 1 329 ? 13.467 5.343 21.859 1.00 56.12 329 GLN A CA 1
ATOM 2624 C C . GLN A 1 329 ? 14.741 5.035 22.660 1.00 56.12 329 GLN A C 1
ATOM 2626 O O . GLN A 1 329 ? 14.884 3.932 23.189 1.00 56.12 329 GLN A O 1
ATOM 2631 N N . ARG A 1 330 ? 15.643 6.010 22.851 1.00 54.00 330 ARG A N 1
ATOM 2632 C CA . ARG A 1 330 ? 16.903 5.800 23.593 1.00 54.00 330 ARG A CA 1
ATOM 2633 C C . ARG A 1 330 ? 16.701 5.397 25.053 1.00 54.00 330 ARG A C 1
ATOM 2635 O O . ARG A 1 330 ? 17.490 4.609 25.577 1.00 54.00 330 ARG A O 1
ATOM 2642 N N . ARG A 1 331 ? 15.688 5.949 25.728 1.00 54.53 331 ARG A N 1
ATOM 2643 C CA . ARG A 1 331 ? 15.393 5.640 27.140 1.00 54.53 331 ARG A CA 1
ATOM 2644 C C . ARG A 1 331 ? 14.700 4.291 27.309 1.00 54.53 331 ARG A C 1
ATOM 2646 O O . ARG A 1 331 ? 15.012 3.577 28.259 1.00 54.53 331 ARG A O 1
ATOM 2653 N N . THR A 1 332 ? 13.810 3.936 26.385 1.00 51.22 332 THR A N 1
ATOM 2654 C CA . TH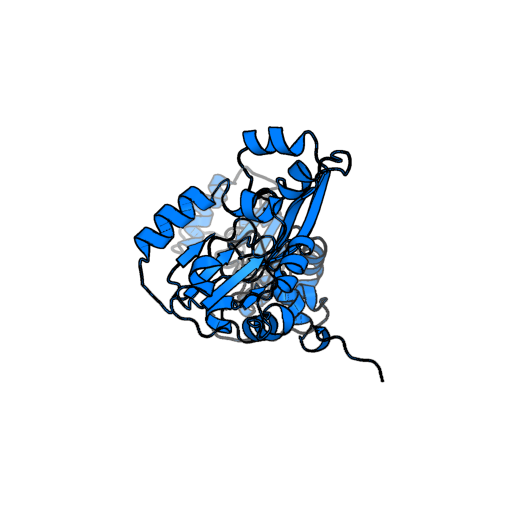R A 1 332 ? 12.994 2.715 26.460 1.00 51.22 332 THR A CA 1
ATOM 2655 C C . THR A 1 332 ? 13.749 1.485 25.943 1.00 51.22 332 THR A C 1
ATOM 2657 O O . THR A 1 332 ? 13.659 0.426 26.561 1.00 51.22 332 THR A O 1
ATOM 2660 N N . MET A 1 333 ? 14.564 1.625 24.885 1.00 53.12 333 MET A N 1
ATOM 2661 C CA . MET A 1 333 ? 15.274 0.513 24.221 1.00 53.12 333 MET A CA 1
ATOM 2662 C C . MET A 1 333 ? 16.609 0.115 24.870 1.00 53.12 333 MET A C 1
ATOM 2664 O O . MET A 1 333 ? 17.112 -0.974 24.625 1.00 53.12 333 MET A O 1
ATOM 2668 N N . LYS A 1 334 ? 17.196 0.934 25.755 1.00 51.28 334 LYS A N 1
ATOM 2669 C CA . LYS A 1 334 ? 18.472 0.596 26.429 1.00 51.28 334 LYS A CA 1
ATOM 2670 C C . LYS A 1 334 ? 18.383 -0.572 27.431 1.00 51.28 334 LYS A C 1
ATOM 2672 O O . LYS A 1 334 ? 19.410 -0.956 27.987 1.00 51.28 334 LYS A O 1
ATOM 2677 N N . LYS A 1 335 ? 17.184 -1.089 27.726 1.00 50.97 335 LYS A N 1
ATOM 2678 C CA . LYS A 1 335 ? 16.936 -2.105 28.772 1.00 50.97 335 LYS A CA 1
ATOM 2679 C C . LYS A 1 335 ? 15.911 -3.186 28.383 1.00 50.97 335 LYS A C 1
ATOM 2681 O O . LYS A 1 335 ? 15.466 -3.923 29.261 1.00 50.97 335 LYS A O 1
ATOM 2686 N N . SER A 1 336 ? 15.510 -3.264 27.119 1.00 58.28 336 SER A N 1
ATOM 2687 C CA . SER A 1 336 ? 14.392 -4.090 26.648 1.00 58.28 336 SER A CA 1
ATOM 2688 C C . SER A 1 336 ? 14.758 -4.844 25.371 1.00 58.28 336 SER A C 1
ATOM 2690 O O . SER A 1 336 ? 15.600 -4.384 24.601 1.00 58.28 336 SER A O 1
ATOM 2692 N N . ASP A 1 337 ? 14.133 -6.002 25.166 1.00 65.62 337 ASP A N 1
ATOM 2693 C CA . ASP A 1 337 ? 14.281 -6.780 23.939 1.00 65.62 337 ASP A CA 1
ATOM 2694 C C . ASP A 1 337 ? 13.289 -6.251 22.900 1.00 65.62 337 ASP A C 1
ATOM 2696 O O . ASP A 1 337 ? 12.120 -6.006 23.203 1.00 65.62 337 ASP A O 1
ATOM 2700 N N . ILE A 1 338 ? 13.754 -6.047 21.669 1.00 72.88 338 ILE A N 1
ATOM 2701 C CA . ILE A 1 338 ? 12.915 -5.566 20.568 1.00 72.88 338 ILE A CA 1
ATOM 2702 C C . ILE A 1 338 ? 12.408 -6.776 19.789 1.00 72.88 338 ILE A C 1
ATOM 2704 O O . ILE A 1 338 ? 13.197 -7.596 19.320 1.00 72.88 338 ILE A O 1
ATOM 2708 N N . LEU A 1 339 ? 11.091 -6.868 19.637 1.00 77.88 339 LEU A N 1
ATOM 2709 C CA . LEU A 1 339 ? 10.416 -7.894 18.856 1.00 77.88 339 LEU A CA 1
ATOM 2710 C C . LEU A 1 339 ? 9.936 -7.304 17.532 1.00 77.88 339 LEU A C 1
ATOM 2712 O O . LEU A 1 339 ? 9.408 -6.193 17.493 1.00 77.88 339 LEU A O 1
ATOM 2716 N N . TYR A 1 340 ? 10.103 -8.073 16.462 1.00 80.38 340 TYR A N 1
ATOM 2717 C CA . TYR A 1 340 ? 9.645 -7.733 15.120 1.00 80.38 340 TYR A CA 1
ATOM 2718 C C . TYR A 1 340 ? 8.638 -8.787 14.683 1.00 80.38 340 TYR A C 1
ATOM 2720 O O . TYR A 1 340 ? 8.975 -9.966 14.584 1.00 80.38 340 TYR A O 1
ATOM 2728 N N . GLU A 1 341 ? 7.410 -8.367 14.415 1.00 83.00 341 GLU A N 1
ATOM 2729 C CA . GLU A 1 341 ? 6.329 -9.255 13.998 1.00 83.00 341 GLU A CA 1
ATOM 2730 C C . GLU A 1 341 ? 5.669 -8.715 12.734 1.00 83.00 341 GLU A C 1
ATOM 2732 O O . GLU A 1 341 ? 5.549 -7.509 12.546 1.00 83.00 341 GLU A O 1
ATOM 2737 N N . SER A 1 342 ? 5.236 -9.600 11.840 1.00 85.50 342 SER A N 1
ATOM 2738 C CA . SER A 1 342 ? 4.452 -9.176 10.679 1.00 85.50 342 SER A CA 1
ATOM 2739 C C . SER A 1 342 ? 2.990 -9.010 11.078 1.00 85.50 342 SER A C 1
ATOM 2741 O O . SER A 1 342 ? 2.401 -9.914 11.666 1.00 85.50 342 SER A O 1
ATOM 2743 N N . THR A 1 343 ? 2.386 -7.885 10.717 1.00 90.81 343 THR A N 1
ATOM 2744 C CA . THR A 1 343 ? 0.979 -7.581 10.978 1.00 90.81 343 THR A CA 1
ATOM 2745 C C . THR A 1 343 ? 0.290 -7.134 9.694 1.00 90.81 343 THR A C 1
ATOM 2747 O O . THR A 1 343 ? 0.880 -6.464 8.844 1.00 90.81 343 THR A O 1
ATOM 2750 N N . GLN A 1 344 ? -0.961 -7.550 9.517 1.00 94.81 344 GLN A N 1
ATOM 2751 C CA . GLN A 1 344 ? -1.768 -7.112 8.386 1.00 94.81 344 GLN A CA 1
ATOM 2752 C C . GLN A 1 344 ? -2.386 -5.755 8.719 1.00 94.81 344 GLN A C 1
ATOM 2754 O O . GLN A 1 344 ? -3.027 -5.606 9.760 1.00 94.81 344 GLN A O 1
ATOM 2759 N N . CYS A 1 345 ? -2.252 -4.785 7.819 1.00 95.62 345 CYS A N 1
ATOM 2760 C CA . CYS A 1 345 ? -2.939 -3.507 7.911 1.00 95.62 345 CYS A CA 1
ATOM 2761 C C . CYS A 1 345 ? -4.033 -3.405 6.844 1.00 95.62 345 CYS A C 1
ATOM 2763 O O . CYS A 1 345 ? -3.822 -3.773 5.684 1.00 95.62 345 CYS A O 1
ATOM 2765 N N . PHE A 1 346 ? -5.184 -2.845 7.213 1.00 96.69 346 PHE A N 1
ATOM 2766 C CA . PHE A 1 346 ? -6.252 -2.483 6.275 1.00 96.69 346 PHE A CA 1
ATOM 2767 C C . PHE A 1 346 ? -6.518 -0.974 6.344 1.00 96.69 346 PHE A C 1
ATOM 2769 O O . PHE A 1 346 ? -6.465 -0.397 7.433 1.00 96.69 346 PHE A O 1
ATOM 2776 N N . PRO A 1 347 ? -6.814 -0.305 5.217 1.00 96.31 347 PRO A N 1
ATOM 2777 C CA . PRO A 1 347 ? -7.250 1.089 5.230 1.00 96.31 347 PRO A CA 1
ATOM 2778 C C . PRO A 1 347 ? -8.504 1.250 6.085 1.00 96.31 347 PRO A C 1
ATOM 2780 O O . PRO A 1 347 ? -9.393 0.398 6.007 1.00 96.31 347 PRO A O 1
ATOM 2783 N N . LEU A 1 348 ? -8.624 2.362 6.820 1.00 96.69 348 LEU A N 1
ATOM 2784 C CA . LEU A 1 348 ? -9.824 2.661 7.614 1.00 96.69 348 LEU A CA 1
ATOM 2785 C C . LEU A 1 348 ? -11.101 2.578 6.764 1.00 96.69 348 LEU A C 1
ATOM 2787 O O . LEU A 1 348 ? -12.088 1.992 7.195 1.00 96.69 348 LEU A O 1
ATOM 2791 N N . ALA A 1 349 ? -11.051 3.077 5.526 1.00 96.50 349 ALA A N 1
ATOM 2792 C CA . ALA A 1 349 ? -12.160 2.986 4.580 1.00 96.50 349 ALA A CA 1
ATOM 2793 C C . ALA A 1 349 ? -12.667 1.543 4.395 1.00 96.50 349 ALA A C 1
ATOM 2795 O O . ALA A 1 349 ? -13.873 1.321 4.402 1.00 96.50 349 ALA A O 1
ATOM 2796 N N . SER A 1 350 ? -11.771 0.551 4.332 1.00 97.38 350 SER A N 1
ATOM 2797 C CA . SER A 1 350 ? -12.146 -0.866 4.197 1.00 97.38 350 SER A CA 1
ATOM 2798 C C . SER A 1 350 ? -12.997 -1.337 5.373 1.00 97.38 350 SER A C 1
ATOM 2800 O O . SER A 1 350 ? -13.984 -2.041 5.179 1.00 97.38 350 SER A O 1
ATOM 2802 N N . TYR A 1 351 ? -12.652 -0.923 6.597 1.00 98.00 351 TYR A N 1
ATOM 2803 C CA . TYR A 1 351 ? -13.451 -1.226 7.784 1.00 98.00 351 TYR A CA 1
ATOM 2804 C C . TYR A 1 351 ? -14.825 -0.575 7.727 1.00 98.00 351 TYR A C 1
ATOM 2806 O O . TYR A 1 351 ? -15.826 -1.233 7.994 1.00 98.00 351 TYR A O 1
ATOM 2814 N N . LEU A 1 352 ? -14.881 0.701 7.351 1.00 97.62 352 LEU A N 1
ATOM 2815 C CA . LEU A 1 352 ? -16.133 1.444 7.253 1.00 97.62 352 LEU A CA 1
ATOM 2816 C C . LEU A 1 352 ? -17.072 0.814 6.214 1.00 97.62 352 LEU A C 1
ATOM 2818 O O . LEU A 1 352 ? -18.229 0.536 6.523 1.00 97.62 352 LEU A O 1
ATOM 2822 N N . PHE A 1 353 ? -16.558 0.452 5.035 1.00 97.25 353 PHE A N 1
ATOM 2823 C CA . PHE A 1 353 ? -17.319 -0.293 4.028 1.00 97.25 353 PHE A CA 1
ATOM 2824 C C . PHE A 1 353 ? -17.722 -1.691 4.509 1.00 97.25 353 PHE A C 1
ATOM 2826 O O . PHE A 1 353 ? -18.857 -2.125 4.296 1.00 97.25 353 PHE A O 1
ATOM 2833 N N . ALA A 1 354 ? -16.824 -2.411 5.187 1.00 96.50 354 ALA A N 1
ATOM 2834 C CA . ALA A 1 354 ? -17.114 -3.742 5.709 1.00 96.50 354 ALA A CA 1
ATOM 2835 C C . ALA A 1 354 ? -18.241 -3.719 6.755 1.00 96.50 354 ALA A C 1
ATOM 2837 O O . ALA A 1 354 ? -19.100 -4.604 6.733 1.00 96.50 354 ALA A O 1
ATOM 2838 N N . LEU A 1 355 ? -18.268 -2.701 7.613 1.00 97.06 355 LEU A N 1
ATOM 2839 C CA . LEU A 1 355 ? -19.244 -2.524 8.690 1.00 97.06 355 LEU A CA 1
ATOM 2840 C C . LEU A 1 355 ? -20.496 -1.742 8.269 1.00 97.06 355 LEU A C 1
ATOM 2842 O O . LEU A 1 355 ? -21.417 -1.612 9.071 1.00 97.06 355 LEU A O 1
ATOM 2846 N N . ASN A 1 356 ? -20.546 -1.247 7.027 1.00 96.81 356 ASN A N 1
ATOM 2847 C CA . ASN A 1 356 ? -21.594 -0.350 6.534 1.00 96.81 356 ASN A CA 1
ATOM 2848 C C . ASN A 1 356 ? -21.752 0.915 7.405 1.00 96.81 356 ASN A C 1
ATOM 2850 O O . ASN A 1 356 ? -22.859 1.338 7.733 1.00 96.81 356 ASN A O 1
ATOM 2854 N N . VAL A 1 357 ? -20.621 1.496 7.807 1.00 96.88 357 VAL A N 1
ATOM 2855 C CA . VAL A 1 357 ? -20.538 2.719 8.609 1.00 96.88 357 VAL A CA 1
ATOM 2856 C C . VAL A 1 357 ? -20.129 3.867 7.698 1.00 96.88 357 VAL A C 1
ATOM 2858 O O . VAL A 1 357 ? -19.105 3.794 7.027 1.00 96.88 357 VAL A O 1
ATOM 2861 N N . THR A 1 358 ? -20.909 4.942 7.683 1.00 94.81 358 THR A N 1
ATOM 2862 C CA . THR A 1 358 ? -20.644 6.119 6.836 1.00 94.81 358 THR A CA 1
ATOM 2863 C C . THR A 1 358 ? -20.029 7.289 7.598 1.00 94.81 358 THR A C 1
ATOM 2865 O O . THR A 1 358 ? -19.480 8.195 6.977 1.00 94.81 358 THR A O 1
ATOM 2868 N N . THR A 1 359 ? -20.113 7.275 8.930 1.00 95.00 359 THR A N 1
ATOM 2869 C CA . THR A 1 359 ? -19.695 8.381 9.797 1.00 95.00 359 THR A CA 1
ATOM 2870 C C . THR A 1 359 ? -18.906 7.840 10.983 1.00 95.00 359 THR A C 1
ATOM 2872 O O . THR A 1 359 ? -19.315 6.860 11.601 1.00 95.00 359 THR A O 1
ATOM 2875 N N . VAL A 1 360 ? -17.781 8.484 11.300 1.00 96.44 360 VAL A N 1
ATOM 2876 C CA . VAL A 1 360 ? -16.996 8.230 12.515 1.00 96.44 360 VAL A CA 1
ATOM 2877 C C . VAL A 1 360 ? -17.073 9.480 13.381 1.00 96.44 360 VAL A C 1
ATOM 2879 O O . VAL A 1 360 ? -16.579 10.533 12.985 1.00 96.44 360 VAL A O 1
ATOM 2882 N N . ASP A 1 361 ? -17.690 9.364 14.553 1.00 95.06 361 ASP A N 1
ATOM 2883 C CA . ASP A 1 361 ? -17.900 10.484 15.477 1.00 95.06 361 ASP A CA 1
ATOM 2884 C C . ASP A 1 361 ? -16.665 10.761 16.343 1.00 95.06 361 ASP A C 1
ATOM 2886 O O . ASP A 1 361 ? -16.444 11.887 16.789 1.00 95.06 361 ASP A O 1
ATOM 2890 N N . PHE A 1 362 ? -15.846 9.734 16.591 1.00 93.06 362 PHE A N 1
ATOM 2891 C CA . PHE A 1 362 ? -14.624 9.863 17.379 1.00 93.06 362 PHE A CA 1
ATOM 2892 C C . PHE A 1 362 ? -13.530 8.913 16.887 1.00 93.06 362 PHE A C 1
ATOM 2894 O O . PHE A 1 362 ? -13.706 7.697 16.896 1.00 93.06 362 PHE A O 1
ATOM 2901 N N . PHE A 1 363 ? -12.390 9.466 16.473 1.00 92.88 363 PHE A N 1
ATOM 2902 C CA . PHE A 1 363 ? -11.240 8.701 15.991 1.00 92.88 363 PHE A CA 1
ATOM 2903 C C . PHE A 1 363 ? -10.033 8.898 16.910 1.00 92.88 363 PHE A C 1
ATOM 2905 O O . PHE A 1 363 ? -9.629 10.032 17.172 1.00 92.88 363 PHE A O 1
ATOM 2912 N N . ILE A 1 364 ? -9.455 7.791 17.377 1.00 87.50 364 ILE A N 1
ATOM 2913 C CA . ILE A 1 364 ? -8.218 7.754 18.153 1.00 87.50 364 ILE A CA 1
ATOM 2914 C C . ILE A 1 364 ? -7.169 7.005 17.320 1.00 87.50 364 ILE A C 1
ATOM 2916 O O . ILE A 1 364 ? -7.326 5.794 17.137 1.00 87.50 364 ILE A O 1
ATOM 2920 N N . PRO A 1 365 ? -6.148 7.705 16.796 1.00 79.25 365 PRO A N 1
ATOM 2921 C CA . PRO A 1 365 ? -5.069 7.094 16.026 1.00 79.25 365 PRO A CA 1
ATOM 2922 C C . PRO A 1 365 ? -4.011 6.407 16.893 1.00 79.25 365 PRO A C 1
ATOM 2924 O O . PRO A 1 365 ? -3.869 6.775 18.088 1.00 79.25 365 PRO A O 1
#

Secondary structure (DSSP, 8-state):
-----GGGGS-HHHHHHTT-PPPTT-HHHHHHHHHHTEEPPP-SPP--SS-TT---TT---HHHHHIIIIIIHHSTT--S-EEEEES-TTSSTT-SSHHHHHHS--EEEEE---HHHHHHHHHTT-SSEEESS---SSSS-------SS------S-S-HHHHHHHT-PPPTT-HHHHHHIIIIIEEPPP-SPP-----HHHHHHHTSTTHHHHHHHHHHHHTT--S-EEEEE--TTSSTT-SSHHHHHHH--EEEEE---HHHHHHHHHT--SSEEESSEEPSSSS-EEEEEEEEEPPTT---HHHHHH-S-TTSEEETTS---HHHHHHHHTTSEEEEEEEEEE-HHHHHHHHT----SEEE-